Protein 1QAM (pdb70)

Foldseek 3Di:
DWDQADLVQLVVVVVQVDEAAAAEEEEEACALPRNVLVDQVGYPAYEYEAQDVVSLVSNCVVVVVGDRYDYHNDDLLVDQEDDPDEHEYEYADDAVCPLSNVCCCQVRYVHQKYKYKYFPVVLVVLQQLLDLNVLVNVQFWDKDFRAKAQQVSIPVRDPGTITIMMTGGDPGNDDPVCVVVVSVLSVCVSVVVVVVQDDVVLVVVLCVVLVNPDSNDDHSSSVVSSSVSSVVVVD

B-factor: mean 37.69, std 9.05, range [18.57, 77.22]

Sequence (235 aa):
QNFITSKHNIDKIMTNIRLNEHDNIFEIGSGKGHFTLELVQRCNFVTAIEIDHKLCKTTENKLVDHDNFQVLNKDILQFKFPKNQSYKIFGNIPYNISTDIIRKIVFDSIADEIYLIVEYGFAKRLLNTKRSLALFLMAEVDISILSMVPREYFHPKPKVNSSLIRLNRKKSRISHKDKQKYNYFVMKWVNKEYKKIFTKNQFNNSLKHAGIDDLNNISFEQFLSLFNSYKLFNK

InterPro domains:
  IPR001737 Ribosomal RNA adenine methyltransferase KsgA/Erm [PF00398] (1-242)
  IPR001737 Ribosomal RNA adenine methyltransferase KsgA/Erm [PS51689] (4-243)
  IPR001737 Ribosomal RNA adenine methyltransferase KsgA/Erm [PTHR11727] (7-240)
  IPR020596 Ribosomal RNA adenine methylase transferase, conserved site [PS01131] (34-61)
  IPR020598 Ribosomal RNA adenine methylase transferase, N-terminal [SM00650] (18-180)
  IPR023165 rRNA adenine dimethylase-like, C-terminal [G3DSA:1.10.8.100] (135-236)
  IPR029063 S-adenosyl-L-methionine-dependent methyltransferase superfamily [G3DSA:3.40.50.150] (10-180)
  IPR029063 S-adenosyl-L-methionine-dependent methyltransferase superfamily [SSF53335] (10-242)

Organism: Bacillus subtilis (NCBI:txid1423)

CATH classification: 3.40.50.150 (+1 more: 1.10.8.100)

Secondary structure (DSSP, 8-state):
--B---HHHHHHHHTT----TT-EEEEE--TTSHHHHHHHHHSSEEEEE-S-HHHHHHHHHHTTT--SEEEE---GGG----SS---EEEEE--GGGHHHHHHHHHHS---SEEEEEEEHHHHHHHT-TTSHHHHHHTTTEEEEEEEEE-GGGSBS--SS-EEEEEEEE---SS-GGGHHHHHHHHHHHHTT-GGGT--HHHHHHHHHHHT-S-TTS--HHHHHHHHHHHHHHT-

Nearest PDB structures (foldseek):
  1qan-assembly1_A  TM=1.002E+00  e=2.514E-47  Bacillus subtilis
  1yub-assembly1_A  TM=7.824E-01  e=1.846E-20  Streptococcus pneumoniae
  3fyc-assembly2_B  TM=7.981E-01  e=4.279E-18  Methanocaldococcus jannaschii
  3grv-assembly1_A  TM=7.809E-01  e=3.223E-17  Methanocaldococcus jannaschii
  6wlf-assembly2_B  TM=5.964E-01  e=1.075E-06  Bursaphelenchus xylophilus

Radius of gyration: 20.07 Å; Cα contacts (8 Å, |Δi|>4): 389; chains: 1; bounding box: 31×65×37 Å

Solvent-accessible surf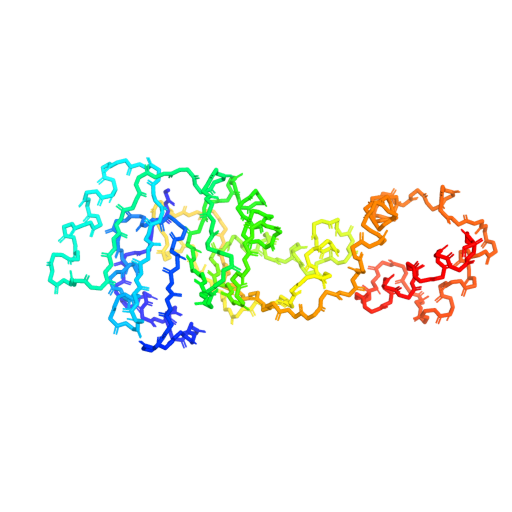ace area: 12864 Å² total; per-residue (Å²): 158,40,45,4,75,50,112,126,22,4,59,95,6,8,97,35,1,158,6,71,116,140,20,43,2,13,3,5,25,5,13,90,0,37,10,0,38,24,0,6,118,84,7,74,62,0,8,0,4,11,123,60,139,149,32,10,122,36,0,69,78,77,0,119,127,48,138,38,35,76,20,50,75,117,54,18,63,137,31,175,13,41,171,149,74,100,3,28,0,0,0,34,15,51,121,113,57,0,59,72,2,0,82,23,0,1,77,80,13,84,1,64,23,1,2,0,2,3,41,104,41,19,1,102,128,1,61,58,21,101,104,31,27,0,0,22,0,21,4,44,2,76,23,36,60,51,34,97,2,28,79,112,46,13,140,74,119,21,188,74,54,8,1,0,0,64,0,41,67,56,184,47,111,22,47,162,174,19,139,122,68,10,72,88,0,0,71,42,14,33,81,135,37,48,152,118,8,10,80,159,106,40,29,59,90,2,20,157,143,17,49,12,146,67,74,90,111,8,56,26,101,40,0,18,28,0,7,89,9,21,71,134,76,77,233

Structure (mmCIF, N/CA/C/O backbone):
data_1QAM
#
_entry.id   1QAM
#
_cell.length_a   81.380
_cell.length_b   81.380
_cell.length_c   122.220
_cell.angle_alpha   90.00
_cell.angle_beta   90.00
_cell.angle_gamma   90.00
#
_symmetry.space_group_name_H-M   'P 43 21 2'
#
loop_
_entity.id
_entity.type
_entity.pdbx_description
1 polymer "ERMC' METHYLTRANSFERASE"
2 non-polymer 'ACETATE ION'
3 water water
#
loop_
_atom_site.group_PDB
_atom_site.id
_atom_site.type_symbol
_atom_site.label_atom_id
_atom_site.label_alt_id
_atom_site.label_comp_id
_atom_site.label_asym_id
_atom_site.label_entity_id
_atom_site.label_seq_id
_atom_site.pdbx_PDB_ins_code
_atom_site.Cartn_x
_atom_site.Cartn_y
_atom_site.Cartn_z
_atom_site.occupancy
_atom_site.B_iso_or_equiv
_atom_site.auth_seq_id
_atom_site.auth_comp_id
_atom_site.auth_asym_id
_atom_site.auth_atom_id
_atom_site.pdbx_PDB_model_num
ATOM 1 N N . GLN A 1 10 ? 19.947 36.899 20.223 1.00 68.78 10 GLN A N 1
ATOM 2 C CA . GLN A 1 10 ? 19.898 37.451 18.844 1.00 68.11 10 GLN A CA 1
ATOM 3 C C . GLN A 1 10 ? 18.760 36.784 18.101 1.00 66.30 10 GLN A C 1
ATOM 4 O O . GLN A 1 10 ? 18.184 35.803 18.566 1.00 66.69 10 GLN A O 1
ATOM 10 N N . ASN A 1 11 ? 18.460 37.320 16.926 1.00 63.54 11 ASN A N 1
ATOM 11 C CA . ASN A 1 11 ? 17.405 36.778 16.096 1.00 59.54 11 ASN A CA 1
ATOM 12 C C . ASN A 1 11 ? 16.068 36.992 16.803 1.00 55.88 11 ASN A C 1
ATOM 13 O O . ASN A 1 11 ? 15.435 36.073 17.328 1.00 56.48 11 ASN A O 1
ATOM 18 N N . PHE A 1 12 ? 15.668 38.261 16.807 1.00 50.62 12 PHE A N 1
ATOM 19 C CA . PHE A 1 12 ? 14.418 38.728 17.401 1.00 45.98 12 PHE A CA 1
ATOM 20 C C . PHE A 1 12 ? 13.309 38.736 16.326 1.00 42.40 12 PHE A C 1
ATOM 21 O O . PHE A 1 12 ? 13.587 38.779 15.121 1.00 41.96 12 PHE A O 1
ATOM 29 N N . ILE A 1 13 ? 12.058 38.667 16.769 1.00 37.74 13 ILE A N 1
ATOM 30 C CA . ILE A 1 13 ? 10.890 38.693 15.883 1.00 33.50 13 ILE A CA 1
ATOM 31 C C . ILE A 1 13 ? 10.167 39.980 16.251 1.00 31.97 13 ILE A C 1
ATOM 32 O O . ILE A 1 13 ? 9.599 40.084 17.336 1.00 31.75 13 ILE A O 1
ATOM 37 N N . THR A 1 14 ? 10.184 40.961 15.353 1.00 30.50 14 THR A N 1
ATOM 38 C CA . THR A 1 14 ? 9.596 42.256 15.673 1.00 28.24 14 THR A CA 1
ATOM 39 C C . THR A 1 14 ? 8.415 42.751 14.849 1.00 27.35 14 THR A C 1
ATOM 40 O O . THR A 1 14 ? 7.841 43.792 15.162 1.00 26.65 14 THR A O 1
ATOM 44 N N . SER A 1 15 ? 8.057 42.036 13.789 1.00 27.06 15 SER A N 1
ATOM 45 C CA . SER A 1 15 ? 6.906 42.459 13.004 1.00 27.83 15 SER A CA 1
ATOM 46 C C . SER A 1 15 ? 5.642 42.101 13.783 1.00 28.02 15 SER A C 1
ATOM 47 O O . SER A 1 15 ? 5.411 40.929 14.094 1.00 27.28 15 SER A O 1
ATOM 50 N N . LYS A 1 16 ? 4.827 43.106 14.090 1.00 29.09 16 LYS A N 1
ATOM 51 C CA . LYS A 1 16 ? 3.597 42.874 14.837 1.00 30.08 16 LYS A CA 1
ATOM 52 C C . LYS A 1 16 ? 2.741 41.848 14.111 1.00 30.37 16 LYS A C 1
ATOM 53 O O . LYS A 1 16 ? 2.169 40.946 14.729 1.00 31.77 16 LYS A O 1
ATOM 59 N N . HIS A 1 17 ? 2.666 41.988 12.792 1.00 28.94 17 HIS A N 1
ATOM 60 C CA . HIS A 1 17 ? 1.885 41.082 11.963 1.00 26.82 17 HIS A CA 1
ATOM 61 C C . HIS A 1 17 ? 2.325 39.640 12.200 1.00 27.19 17 HIS A C 1
ATOM 62 O O . HIS A 1 17 ? 1.486 38.744 12.298 1.00 27.31 17 HIS A O 1
ATOM 69 N N . ASN A 1 18 ? 3.637 39.415 12.287 1.00 27.55 18 ASN A N 1
ATOM 70 C CA . ASN A 1 18 ? 4.151 38.062 12.503 1.00 27.31 18 ASN A CA 1
ATOM 71 C C . ASN A 1 18 ? 3.948 37.582 13.930 1.00 28.04 18 ASN A C 1
ATOM 72 O O . ASN A 1 18 ? 3.627 36.415 14.159 1.00 28.78 18 ASN A O 1
ATOM 77 N N . ILE A 1 19 ? 4.159 38.482 14.882 1.00 29.17 19 ILE A N 1
ATOM 78 C CA . ILE A 1 19 ? 3.969 38.171 16.290 1.00 29.02 19 ILE A CA 1
ATOM 79 C C . ILE A 1 19 ? 2.535 37.683 16.523 1.00 29.38 19 ILE A C 1
ATOM 80 O O . ILE A 1 19 ? 2.321 36.708 17.236 1.00 29.02 19 ILE A O 1
ATOM 85 N N . ASP A 1 20 ? 1.559 38.355 15.910 1.00 30.96 20 ASP A N 1
ATOM 86 C CA . ASP A 1 20 ? 0.161 37.961 16.072 1.00 32.24 20 ASP A CA 1
ATOM 87 C C . ASP A 1 20 ? -0.128 36.587 15.496 1.00 33.07 20 ASP A C 1
ATOM 88 O O . ASP A 1 20 ? -0.888 35.817 16.088 1.00 35.29 20 ASP A O 1
ATOM 93 N N . LYS A 1 21 ? 0.467 36.272 14.348 1.00 33.16 21 LYS A N 1
ATOM 94 C CA . LYS A 1 21 ? 0.253 34.962 13.751 1.00 33.70 21 LYS A CA 1
ATOM 95 C C . LYS A 1 21 ? 0.803 33.863 14.644 1.00 33.54 21 LYS A C 1
ATOM 96 O O . LYS A 1 21 ? 0.215 32.780 14.747 1.00 34.18 21 LYS A O 1
ATOM 102 N N . ILE A 1 22 ? 1.931 34.137 15.289 1.00 32.38 22 ILE A N 1
ATOM 103 C CA . ILE A 1 22 ? 2.517 33.161 16.194 1.00 31.42 22 ILE A CA 1
ATOM 104 C C . ILE A 1 22 ? 1.635 33.027 17.447 1.00 31.78 22 ILE A C 1
ATOM 105 O O . ILE A 1 22 ? 1.292 31.917 17.847 1.00 31.45 22 ILE A O 1
ATOM 110 N N . MET A 1 23 ? 1.258 34.154 18.055 1.00 31.87 23 MET A N 1
ATOM 111 C CA . MET A 1 23 ? 0.406 34.117 19.259 1.00 31.72 23 MET A CA 1
ATOM 112 C C . MET A 1 23 ? -0.900 33.362 19.014 1.00 31.76 23 MET A C 1
ATOM 113 O O . MET A 1 23 ? -1.517 32.851 19.931 1.00 30.59 23 MET A O 1
ATOM 118 N N . THR A 1 24 ? -1.307 33.302 17.758 1.00 33.76 24 THR A N 1
ATOM 119 C CA . THR A 1 24 ? -2.510 32.622 17.347 1.00 35.05 24 THR A CA 1
ATOM 120 C C . THR A 1 24 ? -2.469 31.125 17.667 1.00 36.18 24 THR A C 1
ATOM 121 O O . THR A 1 24 ? -3.516 30.498 17.835 1.00 36.78 24 THR A O 1
ATOM 125 N N . ASN A 1 25 ? -1.268 30.549 17.738 1.00 36.50 25 ASN A N 1
ATOM 126 C CA . ASN A 1 25 ? -1.133 29.123 18.050 1.00 36.95 25 ASN A CA 1
ATOM 127 C C . ASN A 1 25 ? -0.844 28.879 19.527 1.00 37.05 25 ASN A C 1
ATOM 128 O O . ASN A 1 25 ? -0.894 27.747 19.998 1.00 37.41 25 ASN A O 1
ATOM 133 N N . ILE A 1 26 ? -0.521 29.943 20.250 1.00 37.84 26 ILE A N 1
ATOM 134 C CA . ILE A 1 26 ? -0.204 29.841 21.671 1.00 38.11 26 ILE A CA 1
ATOM 135 C C . ILE A 1 26 ? -1.488 30.040 22.470 1.00 38.50 26 ILE A C 1
ATOM 136 O O . ILE A 1 26 ? -2.050 31.129 22.499 1.00 39.45 26 ILE A O 1
ATOM 141 N N . ARG A 1 27 ? -1.954 28.989 23.125 1.00 39.61 27 ARG A N 1
ATOM 142 C CA . ARG A 1 27 ? -3.196 29.099 23.875 1.00 40.73 27 ARG A CA 1
ATOM 143 C C . ARG A 1 27 ? -3.044 29.301 25.374 1.00 39.53 27 ARG A C 1
ATOM 144 O O . ARG A 1 27 ? -3.429 28.455 26.176 1.00 41.06 27 ARG A O 1
ATOM 152 N N . LEU A 1 28 ? -2.464 30.437 25.741 1.00 38.12 28 LEU A N 1
ATOM 153 C CA . LEU A 1 28 ? -2.287 30.797 27.140 1.00 36.87 28 LEU A CA 1
ATOM 154 C C . LEU A 1 28 ? -3.481 31.684 27.474 1.00 37.52 28 LEU A C 1
ATOM 155 O O . LEU A 1 28 ? -3.999 32.377 26.594 1.00 37.64 28 LEU A O 1
ATOM 160 N N . ASN A 1 29 ? -3.939 31.663 28.721 1.00 37.70 29 ASN A N 1
ATOM 161 C CA . ASN A 1 29 ? -5.095 32.476 29.060 1.00 38.60 29 ASN A CA 1
ATOM 162 C C . ASN A 1 29 ? -4.871 33.478 30.176 1.00 37.63 29 ASN A C 1
ATOM 163 O O . ASN A 1 29 ? -3.846 33.466 30.852 1.00 36.51 29 ASN A O 1
ATOM 168 N N . GLU A 1 30 ? -5.870 34.333 30.360 1.00 37.60 30 GLU A N 1
ATOM 169 C CA . GLU A 1 30 ? -5.853 35.394 31.356 1.00 37.69 30 GLU A CA 1
ATOM 170 C C . GLU A 1 30 ? -5.530 34.963 32.784 1.00 36.57 30 GLU A C 1
ATOM 171 O O . GLU A 1 30 ? -5.098 35.781 33.589 1.00 37.35 30 GLU A O 1
ATOM 177 N N . HIS A 1 31 ? -5.744 33.694 33.113 1.00 35.75 31 HIS A N 1
ATOM 178 C CA . HIS A 1 31 ? -5.472 33.241 34.474 1.00 34.06 31 HIS A CA 1
ATOM 179 C C . HIS A 1 31 ? -4.119 32.552 34.676 1.00 32.85 31 HIS A C 1
ATOM 180 O O . HIS A 1 31 ? -3.771 32.195 35.804 1.00 32.22 31 HIS A O 1
ATOM 187 N N . ASP A 1 32 ? -3.353 32.380 33.597 1.00 31.34 32 ASP A N 1
ATOM 188 C CA . ASP A 1 32 ? -2.042 31.727 33.691 1.00 29.16 32 ASP A CA 1
ATOM 189 C C . ASP A 1 32 ? -0.880 32.634 34.088 1.00 28.05 32 ASP A C 1
ATOM 190 O O . ASP A 1 32 ? -0.764 33.756 33.601 1.00 26.28 32 ASP A O 1
ATOM 195 N N . ASN A 1 33 ? -0.014 32.123 34.960 1.00 27.95 33 ASN A N 1
ATOM 196 C CA . ASN A 1 33 ? 1.204 32.836 35.344 1.00 27.06 33 ASN A CA 1
ATOM 197 C C . ASN A 1 33 ? 2.249 32.261 34.390 1.00 27.40 33 ASN A C 1
ATOM 198 O O . ASN A 1 33 ? 2.316 31.040 34.189 1.00 26.13 33 ASN A O 1
ATOM 203 N N . ILE A 1 34 ? 3.050 33.144 33.804 1.00 28.42 34 ILE A N 1
ATOM 204 C CA . ILE A 1 34 ? 4.042 32.757 32.813 1.00 27.27 34 ILE A CA 1
ATOM 205 C C . ILE A 1 34 ? 5.477 33.170 33.110 1.00 28.13 34 ILE A C 1
ATOM 206 O O . ILE A 1 34 ? 5.734 34.239 33.666 1.00 27.50 34 ILE A O 1
ATOM 211 N N . PHE A 1 35 ? 6.409 32.305 32.725 1.00 28.95 35 PHE A N 1
ATOM 212 C CA . PHE A 1 35 ? 7.826 32.607 32.831 1.00 29.25 35 PHE A CA 1
ATOM 213 C C . PHE A 1 35 ? 8.322 32.647 31.385 1.00 29.44 35 PHE A C 1
ATOM 214 O O . PHE A 1 35 ? 8.151 31.677 30.641 1.00 28.71 35 PHE A O 1
ATOM 222 N N . GLU A 1 36 ? 8.895 33.774 30.969 1.00 29.27 36 GLU A N 1
ATOM 223 C CA . GLU A 1 36 ? 9.412 33.869 29.609 1.00 29.05 36 GLU A CA 1
ATOM 224 C C . GLU A 1 36 ? 10.921 33.688 29.624 1.00 28.20 36 GLU A C 1
ATOM 225 O O . GLU A 1 36 ? 11.632 34.379 30.355 1.00 26.76 36 GLU A O 1
ATOM 231 N N . ILE A 1 37 ? 11.404 32.744 28.822 1.00 29.16 37 ILE A N 1
ATOM 232 C CA . ILE A 1 37 ? 12.834 32.464 28.744 1.00 29.96 37 ILE A CA 1
ATOM 233 C C . ILE A 1 37 ? 13.452 33.408 27.713 1.00 32.57 37 ILE A C 1
ATOM 234 O O . ILE A 1 37 ? 13.362 33.170 26.510 1.00 32.31 37 ILE A O 1
ATOM 239 N N . GLY A 1 38 ? 14.087 34.475 28.191 1.00 35.23 38 GLY A N 1
ATOM 240 C CA . GLY A 1 38 ? 14.666 35.452 27.285 1.00 36.35 38 GLY A CA 1
ATOM 241 C C . GLY A 1 38 ? 13.550 36.421 26.937 1.00 36.89 38 GLY A C 1
ATOM 242 O O . GLY A 1 38 ? 12.458 36.001 26.559 1.00 38.69 38 GLY A O 1
ATOM 243 N N . SER A 1 39 ? 13.802 37.715 27.073 1.00 36.84 39 SER A N 1
ATOM 244 C CA . SER A 1 39 ? 12.772 38.703 26.787 1.00 37.37 39 SER A CA 1
ATOM 245 C C . SER A 1 39 ? 13.046 39.432 25.489 1.00 36.68 39 SER A C 1
ATOM 246 O O . SER A 1 39 ? 12.174 40.114 24.955 1.00 36.20 39 SER A O 1
ATOM 249 N N . GLY A 1 40 ? 14.262 39.296 24.985 1.00 36.44 40 GLY A N 1
ATOM 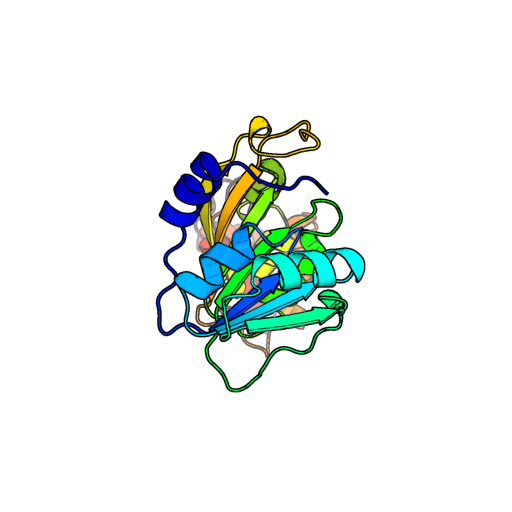250 C CA . GLY A 1 40 ? 14.603 40.011 23.776 1.00 35.70 40 GLY A CA 1
ATOM 251 C C . GLY A 1 40 ? 14.352 41.481 24.049 1.00 34.71 40 GLY A C 1
ATOM 252 O O . GLY A 1 40 ? 14.726 41.981 25.104 1.00 34.53 40 GLY A O 1
ATOM 253 N N . LYS A 1 41 ? 13.720 42.180 23.116 1.00 34.69 41 LYS A N 1
ATOM 254 C CA . LYS A 1 41 ? 13.415 43.586 23.335 1.00 34.48 41 LYS A CA 1
ATOM 255 C C . LYS A 1 41 ? 11.981 43.742 23.822 1.00 33.37 41 LYS A C 1
ATOM 256 O O . LYS A 1 41 ? 11.407 44.826 23.755 1.00 34.36 41 LYS A O 1
ATOM 262 N N . GLY A 1 42 ? 11.410 42.638 24.300 1.00 32.71 42 GLY A N 1
ATOM 263 C CA . GLY A 1 42 ? 10.059 42.648 24.833 1.00 29.65 42 GLY A CA 1
ATOM 264 C C . GLY A 1 42 ? 8.896 42.461 23.876 1.00 28.64 42 GLY A C 1
ATOM 265 O O . GLY A 1 42 ? 7.753 42.612 24.285 1.00 27.94 42 GLY A O 1
ATOM 266 N N . HIS A 1 43 ? 9.154 42.122 22.617 1.00 29.10 43 HIS A N 1
ATOM 267 C CA . HIS A 1 43 ? 8.060 41.952 21.669 1.00 29.12 43 HIS A CA 1
ATOM 268 C C . HIS A 1 43 ? 7.046 40.872 22.052 1.00 30.16 43 HIS A C 1
ATOM 269 O O . HIS A 1 43 ? 5.848 41.051 21.844 1.00 30.49 43 HIS A O 1
ATOM 276 N N . PHE A 1 44 ? 7.500 39.753 22.607 1.00 30.03 44 PHE A N 1
ATOM 277 C CA . PHE A 1 44 ? 6.548 38.733 23.028 1.00 28.95 44 PHE A CA 1
ATOM 278 C C . PHE A 1 44 ? 6.078 39.042 24.450 1.00 29.08 44 PHE A C 1
ATOM 279 O O . PHE A 1 44 ? 4.947 38.739 24.817 1.00 30.05 44 PHE A O 1
ATOM 287 N N . THR A 1 45 ? 6.946 39.672 25.237 1.00 29.41 45 THR A N 1
ATOM 288 C CA . THR A 1 45 ? 6.614 40.011 26.616 1.00 29.10 45 THR A CA 1
ATOM 289 C C . THR A 1 45 ? 5.370 40.894 26.633 1.00 29.96 45 THR A C 1
ATOM 290 O O . THR A 1 45 ? 4.462 40.689 27.437 1.00 31.44 45 THR A O 1
ATOM 294 N N . LEU A 1 46 ? 5.335 41.876 25.734 1.00 29.62 46 LEU A N 1
ATOM 295 C CA . LEU A 1 46 ? 4.200 42.784 25.637 1.00 29.32 46 LEU A CA 1
ATOM 296 C C . LEU A 1 46 ? 2.914 42.013 25.367 1.00 29.40 46 LEU A C 1
ATOM 297 O O . LEU A 1 46 ? 1.869 42.320 25.937 1.00 30.01 46 LEU A O 1
ATOM 302 N N . GLU A 1 47 ? 2.984 41.012 24.496 1.00 29.04 47 GLU A N 1
ATOM 303 C CA . GLU A 1 47 ? 1.796 40.226 24.182 1.00 29.74 47 GLU A CA 1
ATOM 304 C C . GLU A 1 47 ? 1.380 39.331 25.342 1.00 29.41 47 GLU A C 1
ATOM 305 O O . GLU A 1 47 ? 0.198 39.191 25.639 1.00 30.36 47 GLU A O 1
ATOM 311 N N . LEU A 1 48 ? 2.360 38.720 25.995 1.00 29.52 48 LEU A N 1
ATOM 312 C CA . LEU A 1 48 ? 2.073 37.822 27.100 1.00 29.50 48 LEU A CA 1
ATOM 313 C C . LEU A 1 48 ? 1.379 38.532 28.262 1.00 30.13 48 LEU A C 1
ATOM 314 O O . LEU A 1 48 ? 0.420 38.003 28.817 1.00 30.65 48 LEU A O 1
ATOM 319 N N . VAL A 1 49 ? 1.838 39.730 28.620 1.00 31.28 49 VAL A N 1
ATOM 320 C CA . VAL A 1 49 ? 1.216 40.445 29.731 1.00 32.43 49 VAL A CA 1
ATOM 321 C C . VAL A 1 49 ? -0.232 40.833 29.451 1.00 34.11 49 VAL A C 1
ATOM 322 O O . VAL A 1 49 ? -1.030 40.961 30.378 1.00 34.80 49 VAL A O 1
ATOM 326 N N . GLN A 1 50 ? -0.577 41.007 28.177 1.00 35.05 50 GLN A N 1
ATOM 327 C CA . GLN A 1 50 ? -1.944 41.375 27.810 1.00 35.65 50 GLN A CA 1
ATOM 328 C C . GLN A 1 50 ? -2.837 40.145 27.763 1.00 36.08 50 GLN A C 1
ATOM 329 O O . GLN A 1 50 ? -4.038 40.213 28.025 1.00 38.26 50 GLN A O 1
ATOM 335 N N . ARG A 1 51 ? -2.221 39.018 27.439 1.00 35.36 51 ARG A N 1
ATOM 336 C CA . ARG A 1 51 ? -2.911 37.745 27.318 1.00 35.07 51 ARG A CA 1
ATOM 337 C C . ARG A 1 51 ? -3.025 36.982 28.637 1.00 34.64 51 ARG A C 1
ATOM 338 O O . ARG A 1 51 ? -4.043 36.344 28.915 1.00 34.44 51 ARG A O 1
ATOM 346 N N . CYS A 1 52 ? -1.981 37.072 29.452 1.00 33.90 52 CYS A N 1
ATOM 347 C CA . CYS A 1 52 ? -1.926 36.313 30.691 1.00 33.96 52 CYS A CA 1
ATOM 348 C C . CYS A 1 52 ? -2.040 37.072 31.999 1.00 33.94 52 CYS A C 1
ATOM 349 O O . CYS A 1 52 ? -2.008 38.299 32.034 1.00 35.08 52 CYS A O 1
ATOM 352 N N . ASN A 1 53 ? -2.160 36.307 33.079 1.00 32.96 53 ASN A N 1
ATOM 353 C CA . ASN A 1 53 ? -2.314 36.858 34.417 1.00 31.42 53 ASN A CA 1
ATOM 354 C C . ASN A 1 53 ? -1.094 37.620 34.925 1.00 29.92 53 ASN A C 1
ATOM 355 O O . ASN A 1 53 ? -1.217 38.744 35.413 1.00 29.96 53 ASN A O 1
ATOM 360 N N . PHE A 1 54 ? 0.078 37.001 34.819 1.00 29.23 54 PHE A N 1
ATOM 361 C CA . PHE A 1 54 ? 1.322 37.617 35.270 1.00 29.13 54 PHE A CA 1
ATOM 362 C C . PHE A 1 54 ? 2.483 37.009 34.491 1.00 29.75 54 PHE A C 1
ATOM 363 O O . PHE A 1 54 ? 2.469 35.811 34.177 1.00 30.73 54 PHE A O 1
ATOM 371 N N . VAL A 1 55 ? 3.496 37.819 34.194 1.00 28.75 55 VAL A N 1
ATOM 372 C CA . VAL A 1 55 ? 4.643 37.330 33.443 1.00 28.76 55 VAL A CA 1
ATOM 373 C C . VAL A 1 55 ? 5.969 37.621 34.126 1.00 30.38 55 VAL A C 1
ATOM 374 O O . VAL A 1 55 ? 6.241 38.758 34.517 1.00 31.50 55 VAL A O 1
ATOM 378 N N . THR A 1 56 ? 6.795 36.591 34.273 1.00 30.95 56 THR A N 1
ATOM 379 C CA . THR A 1 56 ? 8.117 36.781 34.850 1.00 31.22 56 THR A CA 1
ATOM 380 C C . THR A 1 56 ? 9.101 36.483 33.724 1.00 32.25 56 THR A C 1
ATOM 381 O O . THR A 1 56 ? 9.281 35.328 33.325 1.00 31.69 56 THR A O 1
ATOM 385 N N . ALA A 1 57 ? 9.713 37.535 33.192 1.00 32.35 57 ALA A N 1
ATOM 386 C CA . ALA A 1 57 ? 10.676 37.389 32.111 1.00 32.72 57 ALA A CA 1
ATOM 387 C C . ALA A 1 57 ? 12.083 37.203 32.670 1.00 34.06 57 ALA A C 1
ATOM 388 O O . ALA A 1 57 ? 12.550 38.013 33.461 1.00 36.42 57 ALA A O 1
ATOM 390 N N . ILE A 1 58 ? 12.760 36.142 32.249 1.00 34.59 58 ILE A N 1
ATOM 391 C CA . ILE A 1 58 ? 14.115 35.867 32.713 1.00 35.07 58 ILE A CA 1
ATOM 392 C C . ILE A 1 58 ? 15.085 36.252 31.591 1.00 35.77 58 ILE A C 1
ATOM 393 O O . ILE A 1 58 ? 15.110 35.619 30.536 1.00 35.11 58 ILE A O 1
ATOM 398 N N . GLU A 1 59 ? 15.873 37.299 31.823 1.00 37.12 59 GLU A N 1
ATOM 399 C CA . GLU A 1 59 ? 16.823 37.809 30.825 1.00 38.91 59 GLU A CA 1
ATOM 400 C C . GLU A 1 59 ? 18.222 38.054 31.382 1.00 39.60 59 GLU A C 1
ATOM 401 O O . GLU A 1 59 ? 18.400 38.775 32.358 1.00 39.76 59 GLU A O 1
ATOM 407 N N . ILE A 1 60 ? 19.217 37.473 30.726 1.00 40.83 60 ILE A N 1
ATOM 408 C CA . ILE A 1 60 ? 20.595 37.589 31.170 1.00 42.22 60 ILE A CA 1
ATOM 409 C C . ILE A 1 60 ? 21.243 38.944 30.842 1.00 44.37 60 ILE A C 1
ATOM 410 O O . ILE A 1 60 ? 22.043 39.459 31.626 1.00 45.33 60 ILE A O 1
ATOM 415 N N . ASP A 1 61 ? 20.879 39.526 29.702 1.00 45.65 61 ASP A N 1
ATOM 416 C CA . ASP A 1 61 ? 21.427 40.817 29.271 1.00 46.79 61 ASP A CA 1
ATOM 417 C C . ASP A 1 61 ? 20.687 41.979 29.936 1.00 48.07 61 ASP A C 1
ATOM 418 O O . ASP A 1 61 ? 19.504 42.193 29.672 1.00 48.59 61 ASP A O 1
ATOM 423 N N . HIS A 1 62 ? 21.378 42.753 30.770 1.00 49.17 62 HIS A N 1
ATOM 424 C CA . HIS A 1 62 ? 20.715 43.853 31.465 1.00 50.64 62 HIS A CA 1
ATOM 425 C C . HIS A 1 62 ? 20.139 44.942 30.570 1.00 50.22 62 HIS A C 1
ATOM 426 O O . HIS A 1 62 ? 19.116 45.534 30.916 1.00 49.86 62 HIS A O 1
ATOM 433 N N . LYS A 1 63 ? 20.767 45.225 29.432 1.00 49.85 63 LYS A N 1
ATOM 434 C CA . LYS A 1 63 ? 20.212 46.261 28.564 1.00 49.37 63 LYS A CA 1
ATOM 435 C C . LYS A 1 63 ? 18.854 45.814 28.038 1.00 47.07 63 LYS A C 1
ATOM 436 O O . LYS A 1 63 ? 17.910 46.602 27.984 1.00 47.33 63 LYS A O 1
ATOM 442 N N . LEU A 1 64 ? 18.752 44.543 27.656 1.00 44.27 64 LEU A N 1
ATOM 443 C CA . LEU A 1 64 ? 17.487 44.015 27.161 1.00 40.97 64 LEU A CA 1
ATOM 444 C C . LEU A 1 64 ? 16.430 44.105 28.257 1.00 40.84 64 LEU A C 1
ATOM 445 O O . LEU A 1 64 ? 15.283 44.462 27.988 1.00 41.14 64 LEU A O 1
ATOM 450 N N . CYS A 1 65 ? 16.808 43.803 29.496 1.00 41.44 65 CYS A N 1
ATOM 451 C CA . CYS A 1 65 ? 15.851 43.890 30.597 1.00 42.17 65 CYS A CA 1
ATOM 452 C C . CYS A 1 65 ? 15.279 45.303 30.647 1.00 43.68 65 CYS A C 1
ATOM 453 O O . CYS A 1 65 ? 14.084 45.499 30.879 1.00 44.04 65 CYS A O 1
ATOM 456 N N . LYS A 1 66 ? 16.148 46.288 30.433 1.00 45.24 66 LYS A N 1
ATOM 457 C CA . LYS A 1 66 ? 15.736 47.684 30.463 1.00 45.20 66 LYS A CA 1
ATOM 458 C C . LYS A 1 66 ? 14.789 47.985 29.306 1.00 44.04 66 LYS A C 1
ATOM 459 O O . LYS A 1 66 ? 13.711 48.549 29.499 1.00 43.99 66 LYS A O 1
ATOM 465 N N . THR A 1 67 ? 15.194 47.596 28.104 1.00 42.81 67 THR A N 1
ATOM 466 C CA . THR A 1 67 ? 14.378 47.818 26.918 1.00 42.56 67 THR A CA 1
ATOM 467 C C . THR A 1 67 ? 12.998 47.187 27.085 1.00 42.33 67 THR A C 1
ATOM 468 O O . THR A 1 67 ? 11.975 47.828 26.826 1.00 42.75 67 THR A O 1
ATOM 472 N N . THR A 1 68 ? 12.977 45.928 27.515 1.00 41.97 68 THR A N 1
ATOM 473 C CA . THR A 1 68 ? 11.720 45.216 27.720 1.00 40.55 68 THR A CA 1
ATOM 474 C C . THR A 1 68 ? 10.864 46.009 28.691 1.00 40.40 68 THR A C 1
ATOM 475 O O . THR A 1 68 ? 9.672 46.209 28.474 1.00 40.12 68 THR A O 1
ATOM 479 N N . GLU A 1 69 ? 11.493 46.456 29.768 1.00 41.31 69 GLU A N 1
ATOM 480 C CA . GLU A 1 69 ? 10.816 47.238 30.784 1.00 43.00 69 GLU A CA 1
ATOM 481 C C . GLU A 1 69 ? 10.208 48.513 30.206 1.00 44.14 69 GLU A C 1
ATOM 482 O O . GLU A 1 69 ? 9.085 48.880 30.549 1.00 43.40 69 GLU A O 1
ATOM 488 N N . ASN A 1 70 ? 10.944 49.183 29.324 1.00 45.52 70 ASN A N 1
ATOM 489 C CA . ASN A 1 70 ? 10.437 50.409 28.719 1.00 45.59 70 ASN A CA 1
ATOM 490 C C . ASN A 1 70 ? 9.257 50.096 27.820 1.00 44.98 70 ASN A C 1
ATOM 491 O O . ASN A 1 70 ? 8.271 50.829 27.804 1.00 45.25 70 ASN A O 1
ATOM 496 N N . LYS A 1 71 ? 9.347 48.998 27.080 1.00 44.21 71 LYS A N 1
ATOM 497 C CA . LYS A 1 71 ? 8.265 48.632 26.182 1.00 43.93 71 LYS A CA 1
ATOM 498 C C . LYS A 1 71 ? 6.963 48.336 26.935 1.00 43.63 71 LYS A C 1
ATOM 499 O O . LYS A 1 71 ? 5.877 48.622 26.436 1.00 42.74 71 LYS A O 1
ATOM 505 N N . LEU A 1 72 ? 7.074 47.794 28.146 1.00 45.00 72 LEU A N 1
ATOM 506 C CA . LEU A 1 72 ? 5.902 47.450 28.958 1.00 46.11 72 LEU A CA 1
ATOM 507 C C . LEU A 1 72 ? 5.529 48.496 30.015 1.00 47.43 72 LEU A C 1
ATOM 508 O O . LEU A 1 72 ? 4.778 48.207 30.950 1.00 47.44 72 LEU A O 1
ATOM 513 N N . VAL A 1 73 ? 6.049 49.710 29.855 1.00 48.74 73 VAL A N 1
ATOM 514 C CA . VAL A 1 73 ? 5.787 50.806 30.787 1.00 47.68 73 VAL A CA 1
ATOM 515 C C . VAL A 1 73 ? 4.328 50.898 31.245 1.00 45.90 73 VAL A C 1
ATOM 516 O O . VAL A 1 73 ? 4.061 51.195 32.403 1.00 45.55 73 VAL A O 1
ATOM 520 N N . ASP A 1 74 ? 3.389 50.637 30.340 1.00 45.21 74 ASP A N 1
ATOM 521 C CA . ASP A 1 74 ? 1.968 50.699 30.670 1.00 44.64 74 ASP A CA 1
ATOM 522 C C . ASP A 1 74 ? 1.345 49.445 31.267 1.00 43.84 74 ASP A C 1
ATOM 523 O O . ASP A 1 74 ? 0.121 49.335 31.346 1.00 43.92 74 ASP A O 1
ATOM 528 N N . HIS A 1 75 ? 2.171 48.505 31.700 1.00 41.63 75 HIS A N 1
ATOM 529 C CA . HIS A 1 75 ? 1.645 47.276 32.268 1.00 40.07 75 HIS A CA 1
ATOM 530 C C . HIS A 1 75 ? 2.217 47.044 33.651 1.00 39.76 75 HIS A C 1
ATOM 531 O O . HIS A 1 75 ? 3.357 47.401 33.936 1.00 39.76 75 HIS A O 1
ATOM 538 N N . ASP A 1 76 ? 1.407 46.445 34.512 1.00 39.20 76 ASP A N 1
ATOM 539 C CA . ASP A 1 76 ? 1.812 46.198 35.883 1.00 39.08 76 ASP A CA 1
ATOM 540 C C . ASP A 1 76 ? 1.953 44.718 36.228 1.00 37.87 76 ASP A C 1
ATOM 541 O O . ASP A 1 76 ? 2.682 44.360 37.153 1.00 38.11 76 ASP A O 1
ATOM 546 N N . ASN A 1 77 ? 1.274 43.857 35.476 1.00 36.38 77 ASN A N 1
ATOM 547 C CA . ASN A 1 77 ? 1.315 42.427 35.749 1.00 34.55 77 ASN A CA 1
ATOM 548 C C . ASN A 1 77 ? 2.559 41.697 35.246 1.00 34.84 77 ASN A C 1
ATOM 549 O O . ASN A 1 77 ? 2.445 40.685 34.561 1.00 36.00 77 ASN A O 1
ATOM 554 N N . PHE A 1 78 ? 3.744 42.207 35.586 1.00 33.94 78 PHE A N 1
ATOM 555 C CA . PHE A 1 78 ? 4.991 41.565 35.178 1.00 32.94 78 PHE A CA 1
ATOM 556 C C . PHE A 1 78 ? 6.162 42.030 36.021 1.00 32.79 78 PHE A C 1
ATOM 557 O O . PHE A 1 78 ? 6.032 42.933 36.838 1.00 34.14 78 PHE A O 1
ATOM 565 N N . GLN A 1 79 ? 7.304 41.388 35.806 1.00 33.32 79 GLN A N 1
ATOM 566 C CA . GLN A 1 79 ? 8.561 41.732 36.455 1.00 34.97 79 GLN A CA 1
ATOM 567 C C . GLN A 1 79 ? 9.641 41.176 35.545 1.00 35.63 79 GLN A C 1
ATOM 568 O O . GLN A 1 79 ? 9.446 40.148 34.892 1.00 35.50 79 GLN A O 1
ATOM 574 N N . VAL A 1 80 ? 10.771 41.863 35.482 1.00 36.09 80 VAL A N 1
ATOM 575 C CA . VAL A 1 80 ? 11.872 41.400 34.657 1.00 36.24 80 VAL A CA 1
ATOM 576 C C . VAL A 1 80 ? 13.043 41.133 35.594 1.00 38.07 80 VAL A C 1
ATOM 577 O O . VAL A 1 80 ? 13.459 42.016 36.347 1.00 39.20 80 VAL A O 1
ATOM 581 N N . LEU A 1 81 ? 13.553 39.906 35.555 1.00 39.02 81 LEU A N 1
ATOM 582 C CA . LEU A 1 81 ? 14.666 39.502 36.404 1.00 38.41 81 LEU A CA 1
ATOM 583 C C . LEU A 1 81 ? 15.904 39.274 35.558 1.00 38.74 81 LEU A C 1
ATOM 584 O O . LEU A 1 81 ? 15.891 38.473 34.616 1.00 37.18 81 LEU A O 1
ATOM 589 N N . ASN A 1 82 ? 16.973 39.987 35.887 1.00 39.65 82 ASN A N 1
ATOM 590 C CA . ASN A 1 82 ? 18.221 39.855 35.153 1.00 41.06 82 ASN A CA 1
ATOM 591 C C . ASN A 1 82 ? 18.981 38.677 35.745 1.00 41.74 82 ASN A C 1
ATOM 592 O O . ASN A 1 82 ? 19.896 38.855 36.547 1.00 43.01 82 ASN A O 1
ATOM 597 N N . LYS A 1 83 ? 18.583 37.469 35.344 1.00 41.67 83 LYS A N 1
ATOM 598 C CA . LYS A 1 83 ? 19.191 36.236 35.843 1.00 40.08 83 LYS A CA 1
ATOM 599 C C . LYS A 1 83 ? 19.589 35.276 34.728 1.00 39.56 83 LYS A C 1
ATOM 600 O O . LYS A 1 83 ? 19.316 35.512 33.550 1.00 38.36 83 LYS A O 1
ATOM 606 N N . ASP A 1 84 ? 20.244 34.187 35.122 1.00 40.51 84 ASP A N 1
ATOM 607 C CA . ASP A 1 84 ? 20.669 33.147 34.193 1.00 41.62 84 ASP A CA 1
ATOM 608 C C . ASP A 1 84 ? 19.641 32.008 34.289 1.00 41.60 84 ASP A C 1
ATOM 609 O O . ASP A 1 84 ? 19.578 31.317 35.306 1.00 42.26 84 ASP A O 1
ATOM 614 N N . ILE A 1 85 ? 18.847 31.814 33.239 1.00 40.46 85 ILE A N 1
ATOM 615 C CA . ILE A 1 85 ? 17.829 30.762 33.231 1.00 38.93 85 ILE A CA 1
ATOM 616 C C . ILE A 1 85 ? 18.346 29.431 33.794 1.00 39.75 85 ILE A C 1
ATOM 617 O O . ILE A 1 85 ? 17.666 28.776 34.581 1.00 40.53 85 ILE A O 1
ATOM 622 N N . LEU A 1 86 ? 19.553 29.044 33.401 1.00 39.61 86 LEU A N 1
ATOM 623 C CA . LEU A 1 86 ? 20.126 27.787 33.861 1.00 39.81 86 LEU A CA 1
ATOM 624 C C . LEU A 1 86 ? 20.301 27.668 35.376 1.00 40.43 86 LEU A C 1
ATOM 625 O O . LEU A 1 86 ? 20.382 26.559 35.906 1.00 40.73 86 LEU A O 1
ATOM 630 N N . GLN A 1 87 ? 20.349 28.796 36.075 1.00 40.69 87 GLN A N 1
ATOM 631 C CA . GLN A 1 87 ? 20.544 28.773 37.520 1.00 40.64 87 GLN A CA 1
ATOM 632 C C . GLN A 1 87 ? 19.281 29.189 38.258 1.00 39.90 87 GLN A C 1
ATOM 633 O O . GLN A 1 87 ? 19.210 29.107 39.484 1.00 40.37 87 GLN A O 1
ATOM 639 N N . PHE A 1 88 ? 18.283 29.635 37.508 1.00 39.08 88 PHE A N 1
ATOM 640 C CA . PHE A 1 88 ? 17.031 30.091 38.097 1.00 38.27 88 PHE A CA 1
ATOM 641 C C . PHE A 1 88 ? 16.315 28.966 38.845 1.00 38.15 88 PHE A C 1
ATOM 642 O O . PHE A 1 88 ? 16.375 27.810 38.435 1.00 38.56 88 PHE A O 1
ATOM 650 N N . LYS A 1 89 ? 15.652 29.304 39.948 1.00 38.18 89 LYS A N 1
ATOM 651 C CA . LYS A 1 89 ? 14.893 28.318 40.715 1.00 37.80 89 LYS A CA 1
ATOM 652 C C . LYS A 1 89 ? 13.406 28.623 40.588 1.00 36.34 89 LYS A C 1
ATOM 653 O O . LYS A 1 89 ? 12.905 29.604 41.142 1.00 35.99 89 LYS A O 1
ATOM 659 N N . PHE A 1 90 ? 12.713 27.776 39.835 1.00 34.56 90 PHE A N 1
ATOM 660 C CA . PHE A 1 90 ? 11.286 27.922 39.595 1.00 33.12 90 PHE A CA 1
ATOM 661 C C . PHE A 1 90 ? 10.467 27.542 40.820 1.00 33.29 90 PHE A C 1
ATOM 662 O O . PHE A 1 90 ? 10.933 26.799 41.682 1.00 34.43 90 PHE A O 1
ATOM 670 N N . PRO A 1 91 ? 9.231 28.048 40.914 1.00 33.34 91 PRO A N 1
ATOM 671 C CA . PRO A 1 91 ? 8.357 27.741 42.050 1.00 34.99 91 PRO A CA 1
ATOM 672 C C . PRO A 1 91 ? 8.080 26.234 42.121 1.00 36.58 91 PRO A C 1
ATOM 673 O O . PRO A 1 91 ? 8.100 25.541 41.099 1.00 36.32 91 PRO A O 1
ATOM 677 N N . LYS A 1 92 ? 7.811 25.735 43.324 1.00 38.11 92 LYS A N 1
ATOM 678 C CA . LYS A 1 92 ? 7.546 24.315 43.518 1.00 38.74 92 LYS A CA 1
ATOM 679 C C . LYS A 1 92 ? 6.104 23.997 43.899 1.00 38.59 92 LYS A C 1
ATOM 680 O O . LYS A 1 92 ? 5.696 22.834 43.864 1.00 38.13 92 LYS A O 1
ATOM 686 N N . ASN A 1 93 ? 5.337 25.017 44.268 1.00 37.81 93 ASN A N 1
ATOM 687 C CA . ASN A 1 93 ? 3.938 24.820 44.638 1.00 36.53 93 ASN A CA 1
ATOM 688 C C . ASN A 1 93 ? 3.090 25.848 43.919 1.00 35.71 93 ASN A C 1
ATOM 689 O O . ASN A 1 93 ? 2.342 26.609 44.539 1.00 36.33 93 ASN A O 1
ATOM 694 N N . GLN A 1 94 ? 3.203 25.862 42.602 1.00 33.64 94 GLN A N 1
ATOM 695 C CA . GLN A 1 94 ? 2.468 26.829 41.817 1.00 32.04 94 GLN A CA 1
ATOM 696 C C . GLN A 1 94 ? 2.258 26.316 40.403 1.00 31.09 94 GLN A C 1
ATOM 697 O O . GLN A 1 94 ? 3.120 25.650 39.832 1.00 29.79 94 GLN A O 1
ATOM 703 N N . SER A 1 95 ? 1.091 26.608 39.851 1.00 30.64 95 SER A N 1
ATOM 704 C CA . SER A 1 95 ? 0.801 26.217 38.487 1.00 30.07 95 SER A CA 1
ATOM 705 C C . SER A 1 95 ? 1.288 27.373 37.625 1.00 29.76 95 SER A C 1
ATOM 706 O O . SER A 1 95 ? 0.974 28.535 37.899 1.00 27.98 95 SER A O 1
ATOM 709 N N . TYR A 1 96 ? 2.082 27.051 36.609 1.00 28.94 96 TYR A N 1
ATOM 710 C CA . TYR A 1 96 ? 2.591 28.050 35.687 1.00 28.18 96 TYR A CA 1
ATOM 711 C C . TYR A 1 96 ? 2.980 27.416 34.361 1.00 28.44 96 TYR A C 1
ATOM 712 O O . TYR A 1 96 ? 3.170 26.194 34.260 1.00 28.83 96 TYR A O 1
ATOM 721 N N . LYS A 1 97 ? 3.083 28.264 33.346 1.00 27.63 97 LYS A N 1
ATOM 722 C CA . LYS A 1 97 ? 3.439 27.834 32.008 1.00 26.06 97 LYS A CA 1
ATOM 723 C C . LYS A 1 97 ? 4.649 28.629 31.546 1.00 25.52 97 LYS A C 1
ATOM 724 O O . LYS A 1 97 ? 5.037 29.613 32.184 1.00 23.95 97 LYS A O 1
ATOM 730 N N . ILE A 1 98 ? 5.237 28.201 30.433 1.00 25.07 98 ILE A N 1
ATOM 731 C CA . ILE A 1 98 ? 6.423 28.849 29.903 1.00 24.29 98 ILE A CA 1
ATOM 732 C C . ILE A 1 98 ? 6.345 29.138 28.407 1.00 25.14 98 ILE A C 1
ATOM 733 O O . ILE A 1 98 ? 5.664 28.436 27.646 1.00 25.56 98 ILE A O 1
ATOM 738 N N . PHE A 1 99 ? 7.016 30.213 28.014 1.00 24.75 99 PHE A N 1
ATOM 739 C CA . PHE A 1 99 ? 7.136 30.607 26.619 1.00 24.25 99 PHE A CA 1
ATOM 740 C C . PHE A 1 99 ? 8.553 31.078 26.431 1.00 24.27 99 PHE A C 1
ATOM 741 O O . PHE A 1 99 ? 9.113 31.738 27.306 1.00 24.73 99 PHE A O 1
ATOM 749 N N . GLY A 1 100 ? 9.129 30.766 25.282 1.00 25.20 100 GLY A N 1
ATOM 750 C CA . GLY A 1 100 ? 10.473 31.222 25.030 1.00 24.76 100 GLY A CA 1
ATOM 751 C C . GLY A 1 100 ? 10.906 31.164 23.579 1.00 24.99 100 GLY A C 1
ATOM 752 O O . GLY A 1 100 ? 10.738 30.152 22.904 1.00 24.22 100 GLY A O 1
ATOM 753 N N . ASN A 1 101 ? 11.436 32.281 23.099 1.00 26.30 101 ASN A N 1
ATOM 754 C CA . ASN A 1 101 ? 11.986 32.374 21.752 1.00 27.61 101 ASN A CA 1
ATOM 755 C C . ASN A 1 101 ? 13.461 32.224 22.102 1.00 28.26 101 ASN A C 1
ATOM 756 O O . ASN A 1 101 ? 14.142 33.209 22.378 1.00 29.34 101 ASN A O 1
ATOM 761 N N . ILE A 1 102 ? 13.942 30.984 22.096 1.00 29.57 102 ILE A N 1
ATOM 762 C CA . ILE A 1 102 ? 15.305 30.682 22.524 1.00 30.38 102 ILE A CA 1
ATOM 763 C C . ILE A 1 102 ? 16.419 30.512 21.486 1.00 31.59 102 ILE A C 1
ATOM 764 O O . ILE A 1 102 ? 16.183 30.118 20.345 1.00 29.64 102 ILE A O 1
ATOM 769 N N . PRO A 1 103 ? 17.665 30.810 21.893 1.00 32.79 103 PRO A N 1
ATOM 770 C CA . PRO A 1 103 ? 18.865 30.714 21.056 1.00 34.58 103 PRO A CA 1
ATOM 771 C C . PRO A 1 103 ? 19.221 29.258 20.779 1.00 36.47 103 PRO A C 1
ATOM 772 O O . PRO A 1 103 ? 19.148 28.409 21.673 1.00 37.05 103 PRO A O 1
ATOM 776 N N . TYR A 1 104 ? 19.611 28.970 19.544 1.00 38.23 104 TYR A N 1
ATOM 777 C CA . TYR A 1 104 ? 19.975 27.612 19.178 1.00 41.71 104 TYR A CA 1
ATOM 778 C C . TYR A 1 104 ? 21.136 27.050 19.998 1.00 41.57 104 TYR A C 1
ATOM 779 O O . TYR A 1 104 ? 21.091 25.904 20.442 1.00 41.71 104 TYR A O 1
ATOM 788 N N . ASN A 1 105 ? 22.169 27.857 20.199 1.00 41.98 105 ASN A N 1
ATOM 789 C CA . ASN A 1 105 ? 23.336 27.403 20.939 1.00 42.84 105 ASN A CA 1
ATOM 790 C C . ASN A 1 105 ? 23.041 26.776 22.300 1.00 41.43 105 ASN A C 1
ATOM 791 O O . ASN A 1 105 ? 23.719 25.830 22.695 1.00 40.71 105 ASN A O 1
ATOM 796 N N . ILE A 1 106 ? 22.042 27.286 23.020 1.00 40.25 106 ILE A N 1
ATOM 797 C CA . ILE A 1 106 ? 21.708 26.716 24.323 1.00 38.55 106 ILE A CA 1
ATOM 798 C C . ILE A 1 106 ? 20.309 26.105 24.412 1.00 37.45 106 ILE A C 1
ATOM 799 O O . ILE A 1 106 ? 19.763 25.957 25.506 1.00 37.11 106 ILE A O 1
ATOM 804 N N . SER A 1 107 ? 19.732 25.741 23.271 1.00 36.49 107 SER A N 1
ATOM 805 C CA . SER A 1 107 ? 18.400 25.144 23.279 1.00 35.91 107 SER A CA 1
ATOM 806 C C . SER A 1 107 ? 18.336 23.892 24.149 1.00 35.97 107 SER A C 1
ATOM 807 O O . SER A 1 107 ? 17.443 23.763 24.991 1.00 36.28 107 SER A O 1
ATOM 810 N N . THR A 1 108 ? 19.284 22.980 23.948 1.00 35.78 108 THR A N 1
ATOM 811 C CA . THR A 1 108 ? 19.322 21.738 24.711 1.00 34.74 108 THR A CA 1
ATOM 812 C C . THR A 1 108 ? 19.357 21.958 26.218 1.00 33.09 108 THR A C 1
ATOM 813 O O . THR A 1 108 ? 18.605 21.320 26.956 1.00 31.71 108 THR A O 1
ATOM 817 N N . ASP A 1 109 ? 20.226 22.854 26.674 1.00 32.67 109 ASP A N 1
ATOM 818 C CA . ASP A 1 109 ? 20.336 23.133 28.098 1.00 33.41 109 ASP A CA 1
ATOM 819 C C . ASP A 1 109 ? 19.082 23.809 28.652 1.00 33.87 109 ASP A C 1
ATOM 820 O O . ASP A 1 109 ? 18.674 23.526 29.782 1.00 34.57 109 ASP A O 1
ATOM 825 N N . ILE A 1 110 ? 18.471 24.702 27.877 1.00 32.96 110 ILE A N 1
ATOM 826 C CA . ILE A 1 110 ? 17.259 25.365 28.355 1.00 32.25 110 ILE A CA 1
ATOM 827 C C . ILE A 1 110 ? 16.126 24.365 28.516 1.00 31.67 110 ILE A C 1
ATOM 828 O O . ILE A 1 110 ? 15.430 24.366 29.535 1.00 32.67 110 ILE A O 1
ATOM 833 N N . ILE A 1 111 ? 15.952 23.492 27.530 1.00 30.47 111 ILE A N 1
ATOM 834 C CA . ILE A 1 111 ? 14.856 22.546 27.610 1.00 31.69 111 ILE A CA 1
ATO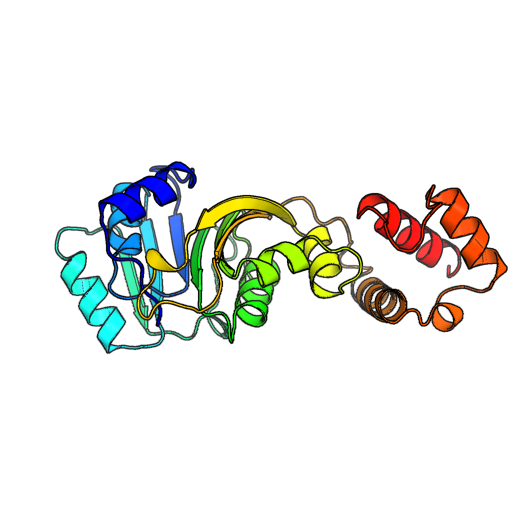M 835 C C . ILE A 1 111 ? 15.022 21.522 28.728 1.00 31.20 111 ILE A C 1
ATOM 836 O O . ILE A 1 111 ? 14.041 21.188 29.385 1.00 31.66 111 ILE A O 1
ATOM 841 N N . ARG A 1 112 ? 16.243 21.038 28.966 1.00 31.33 112 ARG A N 1
ATOM 842 C CA . ARG A 1 112 ? 16.443 20.082 30.054 1.00 31.22 112 ARG A CA 1
ATOM 843 C C . ARG A 1 112 ? 16.152 20.818 31.361 1.00 31.56 112 ARG A C 1
ATOM 844 O O . ARG A 1 112 ? 15.533 20.275 32.286 1.00 31.54 112 ARG A O 1
ATOM 852 N N . LYS A 1 113 ? 16.583 22.071 31.420 1.00 31.24 113 LYS A N 1
ATOM 853 C CA . LYS A 1 113 ? 16.380 22.888 32.606 1.00 30.20 113 LYS A CA 1
ATOM 854 C C . LYS A 1 113 ? 14.905 23.107 32.942 1.00 29.56 113 LYS A C 1
ATOM 855 O O . LYS A 1 113 ? 14.502 22.942 34.090 1.00 30.01 113 LYS A O 1
ATOM 861 N N . ILE A 1 114 ? 14.100 23.477 31.950 1.00 27.66 114 ILE A N 1
ATOM 862 C CA . ILE A 1 114 ? 12.692 23.732 32.225 1.00 25.72 114 ILE A CA 1
ATOM 863 C C . ILE A 1 114 ? 11.820 22.479 32.299 1.00 26.14 114 ILE A C 1
ATOM 864 O O . ILE A 1 114 ? 10.775 22.486 32.934 1.00 26.91 114 ILE A O 1
ATOM 869 N N . VAL A 1 115 ? 12.246 21.395 31.672 1.00 26.98 115 VAL A N 1
ATOM 870 C CA . VAL A 1 115 ? 11.466 20.171 31.747 1.00 27.59 115 VAL A CA 1
ATOM 871 C C . VAL A 1 115 ? 11.843 19.370 32.992 1.00 28.50 115 VAL A C 1
ATOM 872 O O . VAL A 1 115 ? 10.968 18.957 33.750 1.00 29.86 115 VAL A O 1
ATOM 876 N N . PHE A 1 116 ? 13.140 19.166 33.213 1.00 28.97 116 PHE A N 1
ATOM 877 C CA . PHE A 1 116 ? 13.587 18.396 34.369 1.00 30.26 116 PHE A CA 1
ATOM 878 C C . PHE A 1 116 ? 13.764 19.192 35.652 1.00 31.31 116 PHE A C 1
ATOM 879 O O . PHE A 1 116 ? 13.758 18.608 36.740 1.00 32.59 116 PHE A O 1
ATOM 887 N N . ASP A 1 117 ? 13.930 20.510 35.547 1.00 31.24 117 ASP A N 1
ATOM 888 C CA . ASP A 1 117 ? 14.114 21.299 36.755 1.00 30.41 117 ASP A CA 1
ATOM 889 C C . ASP A 1 117 ? 13.088 22.420 36.964 1.00 30.08 117 ASP A C 1
ATOM 890 O O . ASP A 1 117 ? 13.411 23.479 37.504 1.00 29.83 117 ASP A O 1
ATOM 895 N N . SER A 1 118 ? 11.854 22.177 36.517 1.00 28.85 118 SER A N 1
ATOM 896 C CA . SER A 1 118 ? 10.739 23.105 36.733 1.00 28.66 118 SER A CA 1
ATOM 897 C C . SER A 1 118 ? 9.486 22.232 36.697 1.00 28.13 118 SER A C 1
ATOM 898 O O . SER A 1 118 ? 9.542 21.070 36.266 1.00 27.23 118 SER A O 1
ATOM 901 N N . ILE A 1 119 ? 8.362 22.758 37.168 1.00 27.65 119 ILE A N 1
ATOM 902 C CA . ILE A 1 119 ? 7.137 21.977 37.100 1.00 27.62 119 ILE A CA 1
ATOM 903 C C . ILE A 1 119 ? 6.115 22.661 36.203 1.00 27.45 119 ILE A C 1
ATOM 904 O O . ILE A 1 119 ? 4.906 22.479 36.379 1.00 26.87 119 ILE A O 1
ATOM 909 N N . ALA A 1 120 ? 6.595 23.466 35.251 1.00 28.12 120 ALA A N 1
ATOM 910 C CA . ALA A 1 120 ? 5.687 24.140 34.317 1.00 29.01 120 ALA A CA 1
ATOM 911 C C . ALA A 1 120 ? 4.856 23.030 33.676 1.00 30.14 120 ALA A C 1
ATOM 912 O O . ALA A 1 120 ? 5.408 22.028 33.227 1.00 30.08 120 ALA A O 1
ATOM 914 N N . ASP A 1 121 ? 3.537 23.187 33.634 1.00 31.88 121 ASP A N 1
ATOM 915 C CA . ASP A 1 121 ? 2.721 22.126 33.060 1.00 33.21 121 ASP A CA 1
ATOM 916 C C . ASP A 1 121 ? 2.593 22.239 31.546 1.00 30.74 121 ASP A C 1
ATOM 917 O O . ASP A 1 121 ? 2.168 21.291 30.886 1.00 30.38 121 ASP A O 1
ATOM 922 N N . GLU A 1 122 ? 2.971 23.389 30.996 1.00 28.41 122 GLU A N 1
ATOM 923 C CA . GLU A 1 122 ? 2.898 23.586 29.558 1.00 28.44 122 GLU A CA 1
ATOM 924 C C . GLU A 1 122 ? 3.980 24.572 29.121 1.00 28.12 122 GLU A C 1
ATOM 925 O O . GLU A 1 122 ? 4.141 25.644 29.705 1.00 27.91 122 GLU A O 1
ATOM 931 N N . ILE A 1 123 ? 4.725 24.191 28.090 1.00 28.08 123 ILE A N 1
ATOM 932 C CA . ILE A 1 123 ? 5.834 24.992 27.600 1.00 27.95 123 ILE A CA 1
ATOM 933 C C . ILE A 1 123 ? 5.782 25.240 26.084 1.00 28.10 123 ILE A C 1
ATOM 934 O O . ILE A 1 123 ? 5.701 24.301 25.286 1.00 29.50 123 ILE A O 1
ATOM 939 N N . TYR A 1 124 ? 5.827 26.510 25.699 1.00 26.78 124 TYR A N 1
ATOM 940 C CA . TYR A 1 124 ? 5.810 26.902 24.290 1.00 25.81 124 TYR A CA 1
ATOM 941 C C . TYR A 1 124 ? 7.194 27.457 23.953 1.00 25.86 124 TYR A C 1
ATOM 942 O O . TYR A 1 124 ? 7.672 28.388 24.601 1.00 26.39 124 TYR A O 1
ATOM 951 N N . LEU A 1 125 ? 7.838 26.900 22.939 1.00 25.73 125 LEU A N 1
ATOM 952 C CA . LEU A 1 125 ? 9.160 27.378 22.574 1.00 23.84 125 LEU A CA 1
ATOM 953 C C . LEU A 1 125 ? 9.324 27.561 21.077 1.00 23.78 125 LEU A C 1
ATOM 954 O O . LEU A 1 125 ? 8.678 26.888 20.270 1.00 23.25 125 LEU A O 1
ATOM 959 N N . ILE A 1 126 ? 10.185 28.498 20.707 1.00 24.30 126 ILE A N 1
ATOM 960 C CA . ILE A 1 126 ? 10.493 28.703 19.304 1.00 24.55 126 ILE A CA 1
ATOM 961 C C . ILE A 1 126 ? 11.931 28.223 19.177 1.00 25.24 126 ILE A C 1
ATOM 962 O O . ILE A 1 126 ? 12.832 28.790 19.788 1.00 24.08 126 ILE A O 1
ATOM 967 N N . VAL A 1 127 ? 12.126 27.148 18.420 1.00 26.38 127 VAL A N 1
ATOM 968 C CA . VAL A 1 127 ? 13.453 26.563 18.216 1.00 28.55 127 VAL A CA 1
ATOM 969 C C . VAL A 1 127 ? 13.683 26.336 16.725 1.00 29.89 127 VAL A C 1
ATOM 970 O O . VAL A 1 127 ? 12.751 26.443 15.931 1.00 30.51 127 VAL A O 1
ATOM 974 N N . GLU A 1 128 ? 14.920 26.009 16.352 1.00 31.97 128 GLU A N 1
ATOM 975 C CA . GLU A 1 128 ? 15.232 25.754 14.949 1.00 32.28 128 GLU A CA 1
ATOM 976 C C . GLU A 1 128 ? 14.467 24.526 14.501 1.00 32.41 128 GLU A C 1
ATOM 977 O O . GLU A 1 128 ? 14.181 23.620 15.297 1.00 33.02 128 GLU A O 1
ATOM 983 N N . TYR A 1 129 ? 14.120 24.520 13.222 1.00 32.18 129 TYR A N 1
ATOM 984 C CA . TYR A 1 129 ? 13.359 23.447 12.607 1.00 33.00 129 TYR A CA 1
ATOM 985 C C . TYR A 1 129 ? 14.004 22.069 12.770 1.00 33.51 129 TYR A C 1
ATOM 986 O O . TYR A 1 129 ? 13.315 21.088 13.061 1.00 34.35 129 TYR A O 1
ATOM 995 N N . GLY A 1 130 ? 15.317 21.992 12.588 1.00 34.26 130 GLY A N 1
ATOM 996 C CA . GLY A 1 130 ? 16.001 20.715 12.731 1.00 33.90 130 GLY A CA 1
ATOM 997 C C . GLY A 1 130 ? 16.043 20.231 14.172 1.00 33.43 130 GLY A C 1
ATOM 998 O O . GLY A 1 130 ? 15.980 19.032 14.453 1.00 33.43 130 GLY A O 1
ATOM 999 N N . PHE A 1 131 ? 16.163 21.175 15.094 1.00 34.64 131 PHE A N 1
ATOM 1000 C CA . PHE A 1 131 ? 16.207 20.852 16.512 1.00 33.82 131 PHE A CA 1
ATOM 1001 C C . PHE A 1 131 ? 14.857 20.231 16.905 1.00 34.32 131 PHE A C 1
ATOM 1002 O O . PHE A 1 131 ? 14.803 19.187 17.562 1.00 35.03 131 PHE A O 1
ATOM 1010 N N . ALA A 1 132 ? 13.771 20.874 16.487 1.00 33.99 132 ALA A N 1
ATOM 1011 C CA . ALA A 1 132 ? 12.429 20.393 16.794 1.00 34.11 132 ALA A CA 1
ATOM 1012 C C . ALA A 1 132 ? 12.218 18.954 16.305 1.00 35.07 132 ALA A C 1
ATOM 1013 O O . ALA A 1 132 ? 11.663 18.112 17.026 1.00 34.62 132 ALA A O 1
ATOM 1015 N N . LYS A 1 133 ? 12.655 18.676 15.079 1.00 36.40 133 LYS A N 1
ATOM 1016 C CA . LYS A 1 133 ? 12.526 17.338 14.513 1.00 36.74 133 LYS A CA 1
ATOM 1017 C C . LYS A 1 133 ? 13.275 16.321 15.367 1.00 36.44 133 LYS A C 1
ATOM 1018 O O . LYS A 1 133 ? 12.778 15.222 15.610 1.00 37.12 133 LYS A O 1
ATOM 1024 N N . ARG A 1 134 ? 14.465 16.696 15.829 1.00 35.62 134 ARG A N 1
ATOM 1025 C CA . ARG A 1 134 ? 15.272 15.812 16.673 1.00 35.52 134 ARG A CA 1
ATOM 1026 C C . ARG A 1 134 ? 14.544 15.451 17.993 1.00 34.82 134 ARG A C 1
ATOM 1027 O O . ARG A 1 134 ? 14.700 14.339 18.505 1.00 34.91 134 ARG A O 1
ATOM 1035 N N . LEU A 1 135 ? 13.763 16.381 18.555 1.00 33.14 135 LEU A N 1
ATOM 1036 C CA . LEU A 1 135 ? 13.067 16.126 19.830 1.00 31.34 135 LEU A CA 1
ATOM 1037 C C . LEU A 1 135 ? 12.018 15.020 19.724 1.00 31.47 135 LEU A C 1
ATOM 1038 O O . LEU A 1 135 ? 11.608 14.441 20.734 1.00 31.47 135 LEU A O 1
ATOM 1043 N N . LEU A 1 136 ? 11.590 14.724 18.500 1.00 31.52 136 LEU A N 1
ATOM 1044 C CA . LEU A 1 136 ? 10.599 13.674 18.266 1.00 31.39 136 LEU A CA 1
ATOM 1045 C C . LEU A 1 136 ? 11.266 12.399 17.753 1.00 32.08 136 LEU A C 1
ATOM 1046 O O . LEU A 1 136 ? 10.614 11.378 17.560 1.00 32.78 136 LEU A O 1
ATOM 1051 N N . ASN A 1 137 ? 12.572 12.458 17.542 1.00 33.95 137 ASN A N 1
ATOM 1052 C CA . ASN A 1 137 ? 13.298 11.309 17.006 1.00 34.93 137 ASN A CA 1
ATOM 1053 C C . ASN A 1 137 ? 13.681 10.318 18.096 1.00 34.05 137 ASN A C 1
ATOM 1054 O O . ASN A 1 137 ? 14.564 10.589 18.908 1.00 33.88 137 ASN A O 1
ATOM 1059 N N . THR A 1 138 ? 13.025 9.164 18.095 1.00 34.13 138 THR A N 1
ATOM 1060 C CA . THR A 1 138 ? 13.286 8.136 19.100 1.00 34.37 138 THR A CA 1
ATOM 1061 C C . THR A 1 138 ? 14.648 7.461 18.990 1.00 34.81 138 THR A C 1
ATOM 1062 O O . THR A 1 138 ? 14.925 6.505 19.715 1.00 34.07 138 THR A O 1
ATOM 1066 N N . LYS A 1 139 ? 15.495 7.945 18.084 1.00 35.21 139 LYS A N 1
ATOM 1067 C CA . LYS A 1 139 ? 16.837 7.388 17.953 1.00 35.30 139 LYS A CA 1
ATOM 1068 C C . LYS A 1 139 ? 17.783 8.245 18.791 1.00 35.66 139 LYS A C 1
ATOM 1069 O O . LYS A 1 139 ? 18.945 7.889 18.986 1.00 36.04 139 LYS A O 1
ATOM 1075 N N . ARG A 1 140 ? 17.288 9.373 19.294 1.00 35.09 140 ARG A N 1
ATOM 1076 C CA . ARG A 1 140 ? 18.133 10.259 20.091 1.00 36.38 140 ARG A CA 1
ATOM 1077 C C . ARG A 1 140 ? 17.812 10.251 21.586 1.00 35.21 140 ARG A C 1
ATOM 1078 O O . ARG A 1 140 ? 16.648 10.191 21.982 1.00 34.48 140 ARG A O 1
ATOM 1086 N N . SER A 1 141 ? 18.857 10.324 22.409 1.00 35.04 141 SER A N 1
ATOM 1087 C CA . SER A 1 141 ? 18.697 10.288 23.861 1.00 36.05 141 SER A CA 1
ATOM 1088 C C . SER A 1 141 ? 17.854 11.421 24.454 1.00 35.36 141 SER A C 1
ATOM 1089 O O . SER A 1 141 ? 16.993 11.170 25.295 1.00 36.38 141 SER A O 1
ATOM 1092 N N . LEU A 1 142 ? 18.096 12.660 24.038 1.00 34.23 142 LEU A N 1
ATOM 1093 C CA . LEU A 1 142 ? 17.316 13.775 24.572 1.00 32.33 142 LEU A CA 1
ATOM 1094 C C . LEU A 1 142 ? 15.822 13.533 24.372 1.00 31.24 142 LEU A C 1
ATOM 1095 O O . LEU A 1 142 ? 15.022 13.751 25.279 1.00 32.22 142 LEU A O 1
ATOM 1100 N N . ALA A 1 143 ? 15.446 13.078 23.186 1.00 29.66 143 ALA A N 1
ATOM 1101 C CA . ALA A 1 143 ? 14.040 12.819 22.911 1.00 29.73 143 ALA A CA 1
ATOM 1102 C C . ALA A 1 143 ? 13.456 11.769 23.859 1.00 30.48 143 ALA A C 1
ATOM 1103 O O . ALA A 1 143 ? 12.351 11.938 24.372 1.00 31.78 143 ALA A O 1
ATOM 1105 N N . LEU A 1 144 ? 14.197 10.690 24.092 1.00 30.64 144 LEU A N 1
ATOM 1106 C CA . LEU A 1 144 ? 13.709 9.624 24.958 1.00 30.26 144 LEU A CA 1
ATOM 1107 C C . LEU A 1 144 ? 13.598 10.054 26.421 1.00 30.94 144 LEU A C 1
ATOM 1108 O O . LEU A 1 144 ? 12.708 9.587 27.133 1.00 31.71 144 LEU A O 1
ATOM 1113 N N . PHE A 1 145 ? 14.491 10.933 26.873 1.00 30.96 145 PHE A N 1
ATOM 1114 C CA . PHE A 1 145 ? 14.430 11.407 28.251 1.00 31.55 145 PHE A CA 1
ATOM 1115 C C . PHE A 1 145 ? 13.255 12.361 28.421 1.00 33.85 145 PHE A C 1
ATOM 1116 O O . PHE A 1 145 ? 12.534 12.300 29.418 1.00 35.56 145 PHE A O 1
ATOM 1124 N N . LEU A 1 146 ? 13.057 13.237 27.439 1.00 34.40 146 LEU A N 1
ATOM 1125 C CA . LEU A 1 146 ? 11.965 14.204 27.492 1.00 33.38 146 LEU A CA 1
ATOM 1126 C C . LEU A 1 146 ? 10.594 13.552 27.392 1.00 33.25 146 LEU A C 1
ATOM 1127 O O . LEU A 1 146 ? 9.674 13.920 28.123 1.00 34.95 146 LEU A O 1
ATOM 1132 N N . MET A 1 147 ? 10.457 12.589 26.487 1.00 31.77 147 MET A N 1
ATOM 1133 C CA . MET A 1 147 ? 9.177 11.924 26.289 1.00 31.96 147 MET A CA 1
ATOM 1134 C C . MET A 1 147 ? 8.654 11.173 27.511 1.00 32.73 147 MET A C 1
ATOM 1135 O O . MET A 1 147 ? 7.494 10.758 27.538 1.00 32.46 147 MET A O 1
ATOM 1140 N N . ALA A 1 148 ? 9.504 10.990 28.514 1.00 33.05 148 ALA A N 1
ATOM 1141 C CA . ALA A 1 148 ? 9.086 10.299 29.727 1.00 33.43 148 ALA A CA 1
ATOM 1142 C C . ALA A 1 148 ? 8.386 11.283 30.664 1.00 33.72 148 ALA A C 1
ATOM 1143 O O . ALA A 1 148 ? 7.656 10.879 31.569 1.00 34.14 148 ALA A O 1
ATOM 1145 N N . GLU A 1 149 ? 8.609 12.573 30.421 1.00 33.28 149 GLU A N 1
ATOM 1146 C CA . GLU A 1 149 ? 8.060 13.648 31.245 1.00 33.37 149 GLU A CA 1
ATOM 1147 C C . GLU A 1 149 ? 6.998 14.511 30.568 1.00 31.20 149 GLU A C 1
ATOM 1148 O O . GLU A 1 149 ? 6.091 15.024 31.219 1.00 31.01 149 GLU A O 1
ATOM 1154 N N . VAL A 1 150 ? 7.117 14.690 29.262 1.00 30.17 150 VAL A N 1
ATOM 1155 C CA . VAL A 1 150 ? 6.182 15.546 28.554 1.00 29.30 150 VAL A CA 1
ATOM 1156 C C . VAL A 1 150 ? 5.818 15.014 27.182 1.00 29.79 150 VAL A C 1
ATOM 1157 O O . VAL A 1 150 ? 6.541 14.194 26.616 1.00 30.53 150 VAL A O 1
ATOM 1161 N N . ASP A 1 151 ? 4.686 15.471 26.656 1.00 30.03 151 ASP A N 1
ATOM 1162 C CA . ASP A 1 151 ? 4.306 15.107 25.303 1.00 30.91 151 ASP A CA 1
ATOM 1163 C C . ASP A 1 151 ? 4.867 16.271 24.498 1.00 31.72 151 ASP A C 1
ATOM 1164 O O . ASP A 1 151 ? 4.899 17.413 24.983 1.00 31.80 151 ASP A O 1
ATOM 1169 N N . ILE A 1 152 ? 5.325 15.986 23.286 1.00 32.45 152 ILE A N 1
ATOM 1170 C CA . ILE A 1 152 ? 5.909 17.013 22.435 1.00 32.21 152 ILE A CA 1
ATOM 1171 C C . ILE A 1 152 ? 5.149 17.105 21.123 1.00 32.45 152 ILE A C 1
ATOM 1172 O O . ILE A 1 152 ? 4.746 16.094 20.559 1.00 33.52 152 ILE A O 1
ATOM 1177 N N . SER A 1 153 ? 4.943 18.319 20.633 1.00 32.67 153 SER A N 1
ATOM 1178 C CA . SER A 1 153 ? 4.268 18.481 19.357 1.00 32.69 153 SER A CA 1
ATOM 1179 C C . SER A 1 153 ? 4.706 19.768 18.657 1.00 32.43 153 SER A C 1
ATOM 1180 O O . SER A 1 153 ? 4.839 20.821 19.290 1.00 33.08 153 SER A O 1
ATOM 1183 N N . ILE A 1 154 ? 4.954 19.661 17.354 1.00 32.20 154 ILE A N 1
ATOM 1184 C CA . ILE A 1 154 ? 5.367 20.798 16.532 1.00 31.45 154 ILE A CA 1
ATOM 1185 C C . ILE A 1 154 ? 4.076 21.460 16.074 1.00 31.45 154 ILE A C 1
ATOM 1186 O O . ILE A 1 154 ? 3.256 20.832 15.406 1.00 32.22 154 ILE A O 1
ATOM 1191 N N . LEU A 1 155 ? 3.885 22.722 16.439 1.00 31.08 155 LEU A N 1
ATOM 1192 C CA . LEU A 1 155 ? 2.648 23.423 16.098 1.00 31.35 155 LEU A CA 1
ATOM 1193 C C . LEU A 1 155 ? 2.613 24.160 14.771 1.00 32.53 155 LEU A C 1
ATOM 1194 O O . LEU A 1 155 ? 1.602 24.130 14.072 1.00 33.85 155 LEU A O 1
ATOM 1199 N N . SER A 1 156 ? 3.698 24.843 14.434 1.00 33.16 156 SER A N 1
ATOM 1200 C CA . SER A 1 156 ? 3.750 25.583 13.182 1.00 34.51 156 SER A CA 1
ATOM 1201 C C . SER A 1 156 ? 5.189 25.898 12.788 1.00 34.94 156 SER A C 1
ATOM 1202 O O . SER A 1 156 ? 6.112 25.757 13.593 1.00 35.68 156 SER A O 1
ATOM 1205 N N . MET A 1 157 ? 5.381 26.313 11.541 1.00 34.50 157 MET A N 1
ATOM 1206 C CA . MET A 1 157 ? 6.714 26.643 11.061 1.00 34.03 157 MET A CA 1
ATOM 1207 C C . MET A 1 157 ? 6.914 28.151 11.124 1.00 32.31 157 MET A C 1
ATOM 1208 O O . MET A 1 157 ? 6.024 28.919 10.763 1.00 31.97 157 MET A O 1
ATOM 1213 N N . VAL A 1 158 ? 8.070 28.578 11.618 1.00 31.33 158 VAL A N 1
ATOM 1214 C CA . VAL A 1 158 ? 8.368 30.005 11.688 1.00 32.04 158 VAL A CA 1
ATOM 1215 C C . VAL A 1 158 ? 9.486 30.311 10.680 1.00 31.94 158 VAL A C 1
ATOM 1216 O O . VAL A 1 158 ? 10.645 29.950 10.898 1.00 31.41 158 VAL A O 1
ATOM 1220 N N . PRO A 1 159 ? 9.147 30.979 9.563 1.00 31.99 159 PRO A N 1
ATOM 1221 C CA . PRO A 1 159 ? 10.116 31.328 8.515 1.00 32.35 159 PRO A CA 1
ATOM 1222 C C . PRO A 1 159 ? 11.292 32.135 9.047 1.00 33.04 159 PRO A C 1
ATOM 1223 O O . PRO A 1 159 ? 11.126 32.994 9.912 1.00 33.13 159 PRO A O 1
ATOM 1227 N N . ARG A 1 160 ? 12.483 31.865 8.527 1.00 34.04 160 ARG A N 1
ATOM 1228 C CA . ARG A 1 160 ? 13.650 32.595 8.992 1.00 35.13 160 ARG A CA 1
ATOM 1229 C C . ARG A 1 160 ? 13.559 34.089 8.691 1.00 34.59 160 ARG A C 1
ATOM 1230 O O . ARG A 1 160 ? 14.243 34.890 9.324 1.00 35.78 160 ARG A O 1
ATOM 1238 N N . GLU A 1 161 ? 12.703 34.468 7.743 1.00 34.19 161 GLU A N 1
ATOM 1239 C CA . GLU A 1 161 ? 12.520 35.882 7.407 1.00 32.58 161 GLU A CA 1
ATOM 1240 C C . GLU A 1 161 ? 11.895 36.655 8.588 1.00 31.91 161 GLU A C 1
ATOM 1241 O O . GLU A 1 161 ? 12.063 37.872 8.712 1.00 31.39 161 GLU A O 1
ATOM 1247 N N . TYR A 1 162 ? 11.188 35.935 9.457 1.00 30.72 162 TYR A N 1
ATOM 1248 C CA . TYR A 1 162 ? 10.551 36.516 10.638 1.00 30.33 162 TYR A CA 1
ATOM 1249 C C . TYR A 1 162 ? 11.594 36.979 11.657 1.00 30.67 162 TYR A C 1
ATOM 1250 O O . TYR A 1 162 ? 11.303 37.792 12.549 1.00 29.69 162 TYR A O 1
ATOM 1259 N N . PHE A 1 163 ? 12.807 36.452 11.518 1.00 31.43 163 PHE A N 1
ATOM 1260 C CA . PHE A 1 163 ? 13.910 36.765 12.424 1.00 32.41 163 PHE A CA 1
ATOM 1261 C C . PHE A 1 163 ? 14.906 37.782 11.864 1.00 33.70 163 PHE A C 1
ATOM 1262 O O . PHE A 1 163 ? 14.996 38.001 10.657 1.00 33.33 163 PHE A O 1
ATOM 1270 N N . HIS A 1 164 ? 15.671 38.370 12.774 1.00 35.17 164 HIS A N 1
ATOM 1271 C CA . HIS A 1 164 ? 16.720 39.304 12.423 1.00 36.35 164 HIS A CA 1
ATOM 1272 C C . HIS A 1 164 ? 17.717 39.331 13.573 1.00 36.42 164 HIS A C 1
ATOM 1273 O O . HIS A 1 164 ? 17.346 39.612 14.712 1.00 36.21 164 HIS A O 1
ATOM 1280 N N . PRO A 1 165 ? 18.994 39.009 13.293 1.00 36.15 165 PRO A N 1
ATOM 1281 C CA . PRO A 1 165 ? 19.516 38.632 11.974 1.00 35.97 165 PRO A CA 1
ATOM 1282 C C . PRO A 1 165 ? 18.795 37.412 11.417 1.00 36.81 165 PRO A C 1
ATOM 1283 O O . PRO A 1 165 ? 18.358 36.538 12.167 1.00 37.60 165 PRO A O 1
ATOM 1287 N N . LYS A 1 166 ? 18.672 37.359 10.098 1.00 37.96 166 LYS A N 1
ATOM 1288 C CA . LYS A 1 166 ? 18.004 36.251 9.433 1.00 39.19 166 LYS A CA 1
ATOM 1289 C C . LYS A 1 166 ? 18.833 34.970 9.551 1.00 40.62 166 LYS A C 1
ATOM 1290 O O . LYS A 1 166 ? 19.931 34.876 8.999 1.00 41.28 166 LYS A O 1
ATOM 1296 N N . PRO A 1 167 ? 18.320 33.968 10.285 1.00 40.64 167 PRO A N 1
ATOM 1297 C CA . PRO A 1 167 ? 19.054 32.711 10.436 1.00 40.19 167 PRO A CA 1
ATOM 1298 C C . PRO A 1 167 ? 19.075 31.997 9.088 1.00 40.25 167 PRO A C 1
ATOM 1299 O O . PRO A 1 167 ? 18.302 32.329 8.186 1.00 38.72 167 PRO A O 1
ATOM 1303 N N . LYS A 1 168 ? 19.943 31.005 8.955 1.00 40.98 168 LYS A N 1
ATOM 1304 C CA . LYS A 1 168 ? 20.050 30.278 7.704 1.00 41.69 168 LYS A CA 1
ATOM 1305 C C . LYS A 1 168 ? 18.994 29.187 7.545 1.00 41.01 168 LYS A C 1
ATOM 1306 O O . LYS A 1 168 ? 18.742 28.718 6.435 1.00 40.33 168 LYS A O 1
ATOM 1312 N N . VAL A 1 169 ? 18.369 28.795 8.653 1.00 40.36 169 VAL A N 1
ATOM 1313 C CA . VAL A 1 169 ? 17.325 27.773 8.613 1.00 38.18 169 VAL A CA 1
ATOM 1314 C C . VAL A 1 169 ? 16.050 28.289 9.277 1.00 36.17 169 VAL A C 1
ATOM 1315 O O . VAL A 1 169 ? 16.094 29.228 10.060 1.00 35.55 169 VAL A O 1
ATOM 1319 N N . ASN A 1 170 ? 14.917 27.682 8.948 1.00 35.34 170 ASN A N 1
ATOM 1320 C CA . ASN A 1 170 ? 13.646 28.080 9.538 1.00 33.66 170 ASN A CA 1
ATOM 1321 C C . ASN A 1 170 ? 13.533 27.520 10.947 1.00 32.35 170 ASN A C 1
ATOM 1322 O O . ASN A 1 170 ? 14.307 26.647 11.347 1.00 31.37 170 ASN A O 1
ATOM 1327 N N . SER A 1 171 ? 12.551 28.027 11.685 1.00 30.83 171 SER A N 1
ATOM 1328 C CA . SER A 1 171 ? 12.288 27.584 13.039 1.00 29.41 171 SER A CA 1
ATOM 1329 C C . SER A 1 171 ? 10.914 26.948 13.156 1.00 30.13 171 SER A C 1
ATOM 1330 O O . SER A 1 171 ? 10.141 26.904 12.196 1.00 31.45 171 SER A O 1
ATOM 1333 N N . SER A 1 172 ? 10.615 26.448 14.346 1.00 29.69 172 SER A N 1
ATOM 1334 C CA . SER A 1 172 ? 9.333 25.822 14.605 1.00 28.24 172 SER A CA 1
ATOM 1335 C C . SER A 1 172 ? 8.847 26.227 15.983 1.00 27.77 172 SER A C 1
ATOM 1336 O O . SER A 1 172 ? 9.649 26.428 16.899 1.00 28.59 172 SER A O 1
ATOM 1339 N N . LEU A 1 173 ? 7.535 26.372 16.113 1.00 26.81 173 LEU A N 1
ATOM 1340 C CA . LEU A 1 173 ? 6.931 26.679 17.402 1.00 26.45 173 LEU A CA 1
ATOM 1341 C C . LEU A 1 173 ? 6.520 25.299 17.905 1.00 26.87 173 LEU A C 1
ATOM 1342 O O . LEU A 1 173 ? 5.783 24.583 17.222 1.00 26.95 173 LEU A O 1
ATOM 1347 N N . ILE A 1 174 ? 7.015 24.912 19.073 1.00 27.09 174 ILE A N 1
ATOM 1348 C CA . ILE A 1 174 ? 6.672 23.608 19.632 1.00 25.34 174 ILE A CA 1
ATOM 1349 C C . ILE A 1 174 ? 5.994 23.782 20.976 1.00 25.50 174 ILE A C 1
ATOM 1350 O O . ILE A 1 174 ? 6.125 24.830 21.624 1.00 26.01 174 ILE A O 1
ATOM 1355 N N . ARG A 1 175 ? 5.268 22.751 21.394 1.00 26.07 175 ARG A N 1
ATOM 1356 C CA . ARG A 1 175 ? 4.582 22.774 22.673 1.00 26.35 175 ARG A CA 1
ATOM 1357 C C . ARG A 1 175 ? 4.888 21.484 23.422 1.00 27.35 175 ARG A C 1
ATOM 1358 O O . ARG A 1 175 ? 4.824 20.387 22.851 1.00 28.21 175 ARG A O 1
ATOM 1366 N N . LEU A 1 176 ? 5.239 21.625 24.693 1.00 27.11 176 LEU A N 1
ATOM 1367 C CA . LEU A 1 176 ? 5.537 20.477 25.538 1.00 27.39 176 LEU A CA 1
ATOM 1368 C C . LEU A 1 176 ? 4.473 20.474 26.630 1.00 29.12 176 LEU A C 1
ATOM 1369 O O . LEU A 1 176 ? 4.254 21.499 27.285 1.00 29.86 176 LEU A O 1
ATOM 1374 N N . ASN A 1 177 ? 3.794 19.345 26.819 1.00 30.07 177 ASN A N 1
ATOM 1375 C CA . ASN A 1 177 ? 2.783 19.261 27.866 1.00 30.84 177 ASN A CA 1
ATOM 1376 C C . ASN A 1 177 ? 3.184 18.250 28.931 1.00 31.26 177 ASN A C 1
ATOM 1377 O O . ASN A 1 177 ? 3.486 17.100 28.629 1.00 31.57 177 ASN A O 1
ATOM 1382 N N . ARG A 1 178 ? 3.194 18.690 30.182 1.00 32.54 178 ARG A N 1
ATOM 1383 C CA . ARG A 1 178 ? 3.557 17.812 31.283 1.00 32.46 178 ARG A CA 1
ATOM 1384 C C . ARG A 1 178 ? 2.491 16.721 31.384 1.00 33.39 178 ARG A C 1
ATOM 1385 O O . ARG A 1 178 ? 1.314 16.952 31.090 1.00 32.33 178 ARG A O 1
ATOM 1393 N N . LYS A 1 179 ? 2.919 15.531 31.777 1.00 34.70 179 LYS A N 1
ATOM 1394 C CA . LYS A 1 179 ? 2.023 14.391 31.947 1.00 37.08 179 LYS A CA 1
ATOM 1395 C C . LYS A 1 179 ? 2.604 13.595 33.101 1.00 39.59 179 LYS A C 1
ATOM 1396 O O . LYS A 1 179 ? 3.687 13.917 33.592 1.00 40.44 179 LYS A O 1
ATOM 1402 N N . LYS A 1 180 ? 1.889 12.566 33.541 1.00 42.18 180 LYS A N 1
ATOM 1403 C CA . LYS A 1 180 ? 2.394 11.727 34.623 1.00 43.65 180 LYS A CA 1
ATOM 1404 C C . LYS A 1 180 ? 3.631 11.026 34.069 1.00 43.10 180 LYS A C 1
ATOM 1405 O O . LYS A 1 180 ? 3.566 10.399 33.011 1.00 41.80 180 LYS A O 1
ATOM 1411 N N . SER A 1 181 ? 4.751 11.146 34.774 1.00 42.39 181 SER A N 1
ATOM 1412 C CA . SER A 1 181 ? 5.996 10.532 34.332 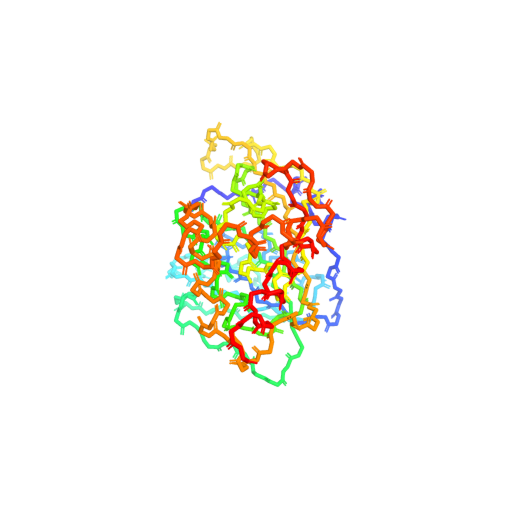1.00 41.50 181 SER A CA 1
ATOM 1413 C C . SER A 1 181 ? 5.820 9.050 34.036 1.00 40.69 181 SER A C 1
ATOM 1414 O O . SER A 1 181 ? 5.175 8.328 34.795 1.00 40.97 181 SER A O 1
ATOM 1417 N N . ARG A 1 182 ? 6.388 8.594 32.925 1.00 40.24 182 ARG A N 1
ATOM 1418 C CA . ARG A 1 182 ? 6.288 7.190 32.559 1.00 39.07 182 ARG A CA 1
ATOM 1419 C C . ARG A 1 182 ? 7.387 6.374 33.249 1.00 38.67 182 ARG A C 1
ATOM 1420 O O . ARG A 1 182 ? 7.380 5.143 33.194 1.00 39.50 182 ARG A O 1
ATOM 1428 N N . ILE A 1 183 ? 8.324 7.058 33.901 1.00 37.22 183 ILE A N 1
ATOM 1429 C CA . ILE A 1 183 ? 9.424 6.385 34.591 1.00 36.55 183 ILE A CA 1
ATOM 1430 C C . ILE A 1 183 ? 9.463 6.770 36.066 1.00 37.93 183 ILE A C 1
ATOM 1431 O O . ILE A 1 183 ? 9.661 7.934 36.410 1.00 38.40 183 ILE A O 1
ATOM 1436 N N . SER A 1 184 ? 9.286 5.785 36.938 1.00 39.90 184 SER A N 1
ATOM 1437 C CA . SER A 1 184 ? 9.298 6.032 38.374 1.00 41.15 184 SER A CA 1
ATOM 1438 C C . SER A 1 184 ? 10.642 6.616 38.771 1.00 42.18 184 SER A C 1
ATOM 1439 O O . SER A 1 184 ? 11.644 6.407 38.086 1.00 41.83 184 SER A O 1
ATOM 1442 N N . HIS A 1 185 ? 10.658 7.355 39.874 1.00 44.07 185 HIS A N 1
ATOM 1443 C CA . HIS A 1 185 ? 11.889 7.953 40.364 1.00 45.77 185 HIS A CA 1
ATOM 1444 C C . HIS A 1 185 ? 12.836 6.816 40.728 1.00 45.21 185 HIS A C 1
ATOM 1445 O O . HIS A 1 185 ? 14.052 6.983 40.765 1.00 45.71 185 HIS A O 1
ATOM 1452 N N . LYS A 1 186 ? 12.250 5.651 40.963 1.00 45.66 186 LYS A N 1
ATOM 1453 C CA . LYS A 1 186 ? 12.987 4.447 41.323 1.00 46.72 186 LYS A CA 1
ATOM 1454 C C . LYS A 1 186 ? 13.861 3.949 40.165 1.00 46.50 186 LYS A C 1
ATOM 1455 O O . LYS A 1 186 ? 14.993 3.523 40.378 1.00 46.51 186 LYS A O 1
ATOM 1461 N N . ASP A 1 187 ? 13.332 4.008 38.944 1.00 45.90 187 ASP A N 1
ATOM 1462 C CA . ASP A 1 187 ? 14.070 3.545 37.772 1.00 44.65 187 ASP A CA 1
ATOM 1463 C C . ASP A 1 187 ? 14.894 4.631 37.075 1.00 44.29 187 ASP A C 1
ATOM 1464 O O . ASP A 1 187 ? 15.303 4.464 35.929 1.00 43.81 187 ASP A O 1
ATOM 1469 N N . LYS A 1 188 ? 15.146 5.732 37.772 1.00 44.81 188 LYS A N 1
ATOM 1470 C CA . LYS A 1 188 ? 15.907 6.844 37.207 1.00 44.66 188 LYS A CA 1
ATOM 1471 C C . LYS A 1 188 ? 17.265 6.474 36.613 1.00 43.52 188 LYS A C 1
ATOM 1472 O O . LYS A 1 188 ? 17.513 6.704 35.426 1.00 42.24 188 LYS A O 1
ATOM 1478 N N . GLN A 1 189 ? 18.143 5.911 37.440 1.00 43.27 189 GLN A N 1
ATOM 1479 C CA . GLN A 1 189 ? 19.484 5.549 36.992 1.00 43.83 189 GLN A CA 1
ATOM 1480 C C . GLN A 1 189 ? 19.452 4.429 35.967 1.00 41.30 189 GLN A C 1
ATOM 1481 O O . GLN A 1 189 ? 20.184 4.456 34.981 1.00 41.13 189 GLN A O 1
ATOM 1487 N N . LYS A 1 190 ? 18.588 3.450 36.201 1.00 39.10 190 LYS A N 1
ATOM 1488 C CA . LYS A 1 190 ? 18.459 2.311 35.309 1.00 37.45 190 LYS A CA 1
ATOM 1489 C C . LYS A 1 190 ? 17.930 2.761 33.945 1.00 36.29 190 LYS A C 1
ATOM 1490 O O . LYS A 1 190 ? 18.337 2.238 32.909 1.00 36.91 190 LYS A O 1
ATOM 1496 N N . TYR A 1 191 ? 17.033 3.742 33.944 1.00 34.48 191 TYR A N 1
ATOM 1497 C CA . TYR A 1 191 ? 16.473 4.253 32.694 1.00 33.31 191 TYR A CA 1
ATOM 1498 C C . TYR A 1 191 ? 17.527 5.056 31.923 1.00 33.53 191 TYR A C 1
ATOM 1499 O O . TYR A 1 191 ? 17.630 4.964 30.698 1.00 32.80 191 TYR A O 1
ATOM 1508 N N . ASN A 1 192 ? 18.297 5.854 32.653 1.00 34.22 192 ASN A N 1
ATOM 1509 C CA . ASN A 1 192 ? 19.330 6.675 32.043 1.00 35.16 192 ASN A CA 1
ATOM 1510 C C . ASN A 1 192 ? 20.376 5.804 31.351 1.00 35.30 192 ASN A C 1
ATOM 1511 O O . ASN A 1 192 ? 20.837 6.127 30.253 1.00 34.44 192 ASN A O 1
ATOM 1516 N N . TYR A 1 193 ? 20.740 4.696 31.991 1.00 35.31 193 TYR A N 1
ATOM 1517 C CA . TYR A 1 193 ? 21.724 3.771 31.432 1.00 35.10 193 TYR A CA 1
ATOM 1518 C C . TYR A 1 193 ? 21.154 3.097 30.183 1.00 34.03 193 TYR A C 1
ATOM 1519 O O . TYR A 1 193 ? 21.802 3.059 29.132 1.00 34.84 193 TYR A O 1
ATOM 1528 N N . PHE A 1 194 ? 19.934 2.575 30.305 1.00 32.15 194 PHE A N 1
ATOM 1529 C CA . PHE A 1 194 ? 19.275 1.888 29.199 1.00 30.29 194 PHE A CA 1
ATOM 1530 C C . PHE A 1 194 ? 19.154 2.784 27.963 1.00 29.44 194 PHE A C 1
ATOM 1531 O O . PHE A 1 194 ? 19.458 2.357 26.848 1.00 28.33 194 PHE A O 1
ATOM 1539 N N . VAL A 1 195 ? 18.699 4.018 28.167 1.00 28.89 195 VAL A N 1
ATOM 1540 C CA . VAL A 1 195 ? 18.547 4.966 27.066 1.00 29.81 195 VAL A CA 1
ATOM 1541 C C . VAL A 1 195 ? 19.850 5.154 26.289 1.00 30.51 195 VAL A C 1
ATOM 1542 O O . VAL A 1 195 ? 19.881 5.026 25.062 1.00 29.97 195 VAL A O 1
ATOM 1546 N N . MET A 1 196 ? 20.916 5.470 27.018 1.00 32.19 196 MET A N 1
ATOM 1547 C CA . MET A 1 196 ? 22.224 5.703 26.414 1.00 33.11 196 MET A CA 1
ATOM 1548 C C . MET A 1 196 ? 22.742 4.491 25.659 1.00 33.84 196 MET A C 1
ATOM 1549 O O . MET A 1 196 ? 23.166 4.610 24.506 1.00 34.49 196 MET A O 1
ATOM 1554 N N . LYS A 1 197 ? 22.709 3.324 26.292 1.00 33.78 197 LYS A N 1
ATOM 1555 C CA . LYS A 1 197 ? 23.167 2.125 25.606 1.00 34.29 197 LYS A CA 1
ATOM 1556 C C . LYS A 1 197 ? 22.293 1.790 24.407 1.00 32.93 197 LYS A C 1
ATOM 1557 O O . LYS A 1 197 ? 22.789 1.295 23.400 1.00 33.85 197 LYS A O 1
ATOM 1563 N N . TRP A 1 198 ? 21.003 2.088 24.484 1.00 32.82 198 TRP A N 1
ATOM 1564 C CA . TRP A 1 198 ? 20.128 1.800 23.355 1.00 31.56 198 TRP A CA 1
ATOM 1565 C C . TRP A 1 198 ? 20.365 2.730 22.168 1.00 31.50 198 TRP A C 1
ATOM 1566 O O . TRP A 1 198 ? 20.430 2.277 21.027 1.00 31.73 198 TRP A O 1
ATOM 1577 N N . VAL A 1 199 ? 20.500 4.025 22.425 1.00 31.84 199 VAL A N 1
ATOM 1578 C CA . VAL A 1 199 ? 20.715 4.961 21.328 1.00 32.07 199 VAL A CA 1
ATOM 1579 C C . VAL A 1 199 ? 22.083 4.744 20.683 1.00 33.01 199 VAL A C 1
ATOM 1580 O O . VAL A 1 199 ? 22.257 5.008 19.498 1.00 33.21 199 VAL A O 1
ATOM 1584 N N . ASN A 1 200 ? 23.040 4.250 21.462 1.00 34.58 200 ASN A N 1
ATOM 1585 C CA . ASN A 1 200 ? 24.385 3.978 20.956 1.00 36.38 200 ASN A CA 1
ATOM 1586 C C . ASN A 1 200 ? 24.470 2.601 20.325 1.00 36.67 200 ASN A C 1
ATOM 1587 O O . ASN A 1 200 ? 25.534 2.192 19.865 1.00 38.06 200 ASN A O 1
ATOM 1592 N N . LYS A 1 201 ? 23.348 1.888 20.315 1.00 36.76 201 LYS A N 1
ATOM 1593 C CA . LYS A 1 201 ? 23.279 0.545 19.750 1.00 35.84 201 LYS A CA 1
ATOM 1594 C C . LYS A 1 201 ? 24.239 -0.449 20.413 1.00 35.07 201 LYS A C 1
ATOM 1595 O O . LYS A 1 201 ? 24.697 -1.406 19.782 1.00 34.93 201 LYS A O 1
ATOM 1601 N N . GLU A 1 202 ? 24.535 -0.222 21.686 1.00 33.85 202 GLU A N 1
ATOM 1602 C CA . GLU A 1 202 ? 25.403 -1.125 22.429 1.00 35.31 202 GLU A CA 1
ATOM 1603 C C . GLU A 1 202 ? 24.492 -2.187 23.037 1.00 34.80 202 GLU A C 1
ATOM 1604 O O . GLU A 1 202 ? 24.507 -2.429 24.244 1.00 34.18 202 GLU A O 1
ATOM 1610 N N . TYR A 1 203 ? 23.701 -2.821 22.179 1.00 34.73 203 TYR A N 1
ATOM 1611 C CA . TYR A 1 203 ? 22.740 -3.822 22.607 1.00 36.60 203 TYR A CA 1
ATOM 1612 C C . TYR A 1 203 ? 23.284 -4.888 23.547 1.00 39.14 203 TYR A C 1
ATOM 1613 O O . TYR A 1 203 ? 22.641 -5.229 24.541 1.00 41.64 203 TYR A O 1
ATOM 1622 N N . LYS A 1 204 ? 24.469 -5.406 23.244 1.00 40.57 204 LYS A N 1
ATOM 1623 C CA . LYS A 1 204 ? 25.080 -6.454 24.054 1.00 41.05 204 LYS A CA 1
ATOM 1624 C C . LYS A 1 204 ? 25.220 -6.111 25.538 1.00 40.31 204 LYS A C 1
ATOM 1625 O O . LYS A 1 204 ? 25.271 -7.001 26.384 1.00 40.44 204 LYS A O 1
ATOM 1631 N N . LYS A 1 205 ? 25.273 -4.826 25.860 1.00 39.53 205 LYS A N 1
ATOM 1632 C CA . LYS A 1 205 ? 25.411 -4.424 27.250 1.00 39.15 205 LYS A CA 1
ATOM 1633 C C . LYS A 1 205 ? 24.078 -4.390 27.990 1.00 39.88 205 LYS A C 1
ATOM 1634 O O . LYS A 1 205 ? 24.052 -4.230 29.211 1.00 41.02 205 LYS A O 1
ATOM 1640 N N . ILE A 1 206 ? 22.975 -4.551 27.262 1.00 39.29 206 ILE A N 1
ATOM 1641 C CA . ILE A 1 206 ? 21.651 -4.521 27.885 1.00 39.50 206 ILE A CA 1
ATOM 1642 C C . ILE A 1 206 ? 20.781 -5.745 27.611 1.00 40.81 206 ILE A C 1
ATOM 1643 O O . ILE A 1 206 ? 19.862 -6.037 28.369 1.00 41.56 206 ILE A O 1
ATOM 1648 N N . PHE A 1 207 ? 21.066 -6.465 26.534 1.00 42.15 207 PHE A N 1
ATOM 1649 C CA . PHE A 1 207 ? 20.287 -7.652 26.195 1.00 44.19 207 PHE A CA 1
ATOM 1650 C C . PHE A 1 207 ? 21.149 -8.785 25.659 1.00 45.26 207 PHE A C 1
ATOM 1651 O O . PHE A 1 207 ? 22.102 -8.553 24.914 1.00 45.75 207 PHE A O 1
ATOM 1659 N N . THR A 1 208 ? 20.811 -10.011 26.043 1.00 45.67 208 THR A N 1
ATOM 1660 C CA . THR A 1 208 ? 21.512 -11.166 25.506 1.00 46.64 208 THR A CA 1
ATOM 1661 C C . THR A 1 208 ? 20.813 -11.274 24.154 1.00 47.12 208 THR A C 1
ATOM 1662 O O . THR A 1 208 ? 19.793 -10.614 23.947 1.00 47.27 208 THR A O 1
ATOM 1666 N N . LYS A 1 209 ? 21.331 -12.078 23.234 1.00 48.14 209 LYS A N 1
ATOM 1667 C CA . LYS A 1 209 ? 20.693 -12.165 21.928 1.00 48.38 209 LYS A CA 1
ATOM 1668 C C . LYS A 1 209 ? 19.259 -12.632 22.022 1.00 47.46 209 LYS A C 1
ATOM 1669 O O . LYS A 1 209 ? 18.391 -12.176 21.283 1.00 47.18 209 LYS A O 1
ATOM 1675 N N . ASN A 1 210 ? 19.006 -13.547 22.940 1.00 47.27 210 ASN A N 1
ATOM 1676 C CA . ASN A 1 210 ? 17.660 -14.071 23.098 1.00 48.02 210 ASN A CA 1
ATOM 1677 C C . ASN A 1 210 ? 16.687 -13.082 23.689 1.00 45.97 210 ASN A C 1
ATOM 1678 O O . ASN A 1 210 ? 15.548 -12.979 23.234 1.00 45.78 210 ASN A O 1
ATOM 1683 N N . GLN A 1 211 ? 17.135 -12.358 24.701 1.00 44.05 211 GLN A N 1
ATOM 1684 C CA . GLN A 1 211 ? 16.302 -11.355 25.326 1.00 41.41 211 GLN A CA 1
ATOM 1685 C C . GLN A 1 211 ? 16.019 -10.275 24.288 1.00 41.18 211 GLN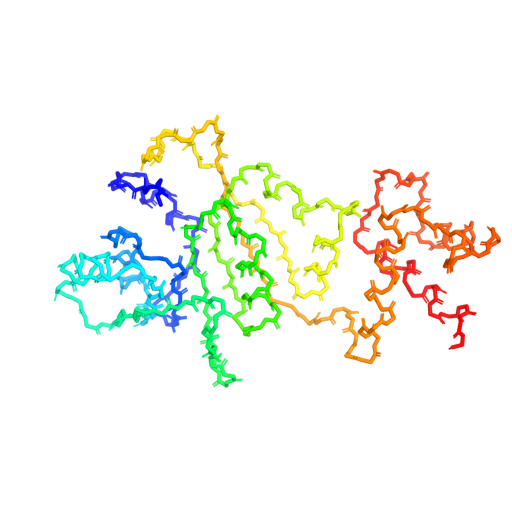 A C 1
ATOM 1686 O O . GLN A 1 211 ? 14.894 -9.786 24.177 1.00 40.88 211 GLN A O 1
ATOM 1692 N N . PHE A 1 212 ? 17.039 -9.922 23.510 1.00 41.28 212 PHE A N 1
ATOM 1693 C CA . PHE A 1 212 ? 16.901 -8.888 22.485 1.00 41.91 212 PHE A CA 1
ATOM 1694 C C . PHE A 1 212 ? 15.759 -9.204 21.519 1.00 42.49 212 PHE A C 1
ATOM 1695 O O . PHE A 1 212 ? 14.848 -8.402 21.340 1.00 42.84 212 PHE A O 1
ATOM 1703 N N . ASN A 1 213 ? 15.822 -10.375 20.894 1.00 43.27 213 ASN A N 1
ATOM 1704 C CA . ASN A 1 213 ? 14.801 -10.813 19.950 1.00 44.01 213 ASN A CA 1
ATOM 1705 C C . ASN A 1 213 ? 13.416 -10.913 20.587 1.00 43.86 213 ASN A C 1
ATOM 1706 O O . ASN A 1 213 ? 12.433 -10.415 20.034 1.00 43.97 213 ASN A O 1
ATOM 1711 N N . ASN A 1 214 ? 13.338 -11.566 21.742 1.00 42.85 214 ASN A N 1
ATOM 1712 C CA . ASN A 1 214 ? 12.069 -11.707 22.446 1.00 42.86 214 ASN A CA 1
ATOM 1713 C C . ASN A 1 214 ? 11.483 -10.342 22.780 1.00 42.17 214 ASN A C 1
ATOM 1714 O O . ASN A 1 214 ? 10.284 -10.117 22.616 1.00 41.71 214 ASN A O 1
ATOM 1719 N N . SER A 1 215 ? 12.338 -9.437 23.246 1.00 41.08 215 SER A N 1
ATOM 1720 C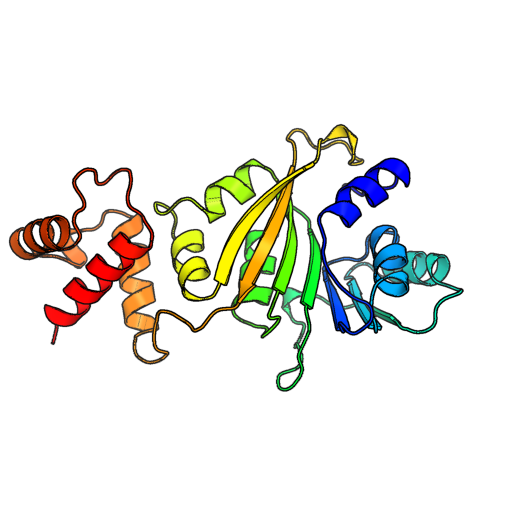 CA . SER A 1 215 ? 11.908 -8.095 23.609 1.00 39.46 215 SER A CA 1
ATOM 1721 C C . SER A 1 215 ? 11.353 -7.350 22.402 1.00 39.65 215 SER A C 1
ATOM 1722 O O . SER A 1 215 ? 10.321 -6.689 22.504 1.00 38.68 215 SER A O 1
ATOM 1725 N N . LEU A 1 216 ? 12.032 -7.457 21.261 1.00 39.82 216 LEU A N 1
ATOM 1726 C CA . LEU A 1 216 ? 11.569 -6.779 20.055 1.00 40.96 216 LEU A CA 1
ATOM 1727 C C . LEU A 1 216 ? 10.216 -7.316 19.605 1.00 42.24 216 LEU A C 1
ATOM 1728 O O . LEU A 1 216 ? 9.299 -6.543 19.326 1.00 42.82 216 LEU A O 1
ATOM 1733 N N . LYS A 1 217 ? 10.0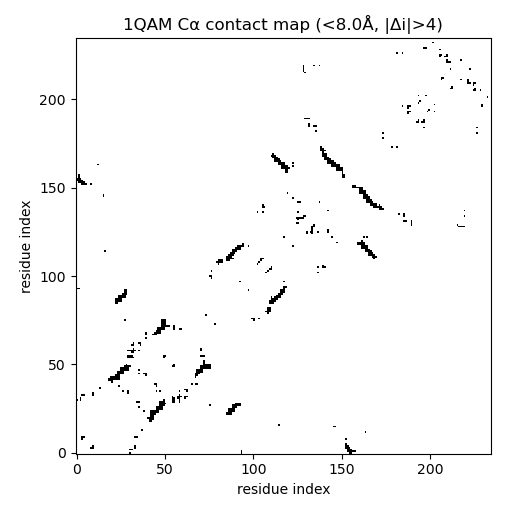88 -8.637 19.533 1.00 44.21 217 LYS A N 1
ATOM 1734 C CA . LYS A 1 217 ? 8.821 -9.224 19.120 1.00 45.63 217 LYS A CA 1
ATOM 1735 C C . LYS A 1 217 ? 7.758 -8.878 20.151 1.00 44.81 217 LYS A C 1
ATOM 1736 O O . LYS A 1 217 ? 6.620 -8.563 19.799 1.00 44.32 217 LYS A O 1
ATOM 1742 N N . HIS A 1 218 ? 8.132 -8.921 21.425 1.00 43.70 218 HIS A N 1
ATOM 1743 C CA . HIS A 1 218 ? 7.175 -8.613 22.470 1.00 44.10 218 HIS A CA 1
ATOM 1744 C C . HIS A 1 218 ? 6.695 -7.172 22.386 1.00 44.42 218 HIS A C 1
ATOM 1745 O O . HIS A 1 218 ? 5.551 -6.878 22.729 1.00 45.15 218 HIS A O 1
ATOM 1752 N N . ALA A 1 219 ? 7.562 -6.275 21.925 1.00 44.48 219 ALA A N 1
ATOM 1753 C CA . ALA A 1 219 ? 7.194 -4.868 21.810 1.00 44.82 219 ALA A CA 1
ATOM 1754 C C . ALA A 1 219 ? 6.524 -4.580 20.467 1.00 44.95 219 ALA A C 1
ATOM 1755 O O . ALA A 1 219 ? 5.976 -3.499 20.254 1.00 43.93 219 ALA A O 1
ATOM 1757 N N . GLY A 1 220 ? 6.572 -5.552 19.563 1.00 45.81 220 GLY A N 1
ATOM 1758 C CA . GLY A 1 220 ? 5.969 -5.373 18.255 1.00 46.99 220 GLY A CA 1
ATOM 1759 C C . GLY A 1 220 ? 6.832 -4.532 17.331 1.00 48.74 220 GLY A C 1
ATOM 1760 O O . GLY A 1 220 ? 6.327 -3.900 16.403 1.00 49.92 220 GLY A O 1
ATOM 1761 N N . ILE A 1 221 ? 8.136 -4.517 17.589 1.00 49.40 221 ILE A N 1
ATOM 1762 C CA . ILE A 1 221 ? 9.069 -3.752 16.772 1.00 49.43 221 ILE A CA 1
ATOM 1763 C C . ILE A 1 221 ? 9.607 -4.615 15.633 1.00 51.04 221 ILE A C 1
ATOM 1764 O O . ILE A 1 221 ? 10.373 -5.547 15.867 1.00 51.13 221 ILE A O 1
ATOM 1769 N N . ASP A 1 222 ? 9.204 -4.304 14.405 1.00 52.65 222 ASP A N 1
ATOM 1770 C CA . ASP A 1 222 ? 9.663 -5.062 13.242 1.00 55.07 222 ASP A CA 1
ATOM 1771 C C . ASP A 1 222 ? 10.780 -4.331 12.509 1.00 55.75 222 ASP A C 1
ATOM 1772 O O . ASP A 1 222 ? 11.513 -4.924 11.718 1.00 57.41 222 ASP A O 1
ATOM 1777 N N . ASP A 1 223 ? 10.903 -3.037 12.780 1.00 55.20 223 ASP A N 1
ATOM 1778 C CA . ASP A 1 223 ? 11.929 -2.213 12.158 1.00 52.71 223 ASP A CA 1
ATOM 1779 C C . ASP A 1 223 ? 12.642 -1.364 13.202 1.00 51.81 223 ASP A C 1
ATOM 1780 O O . ASP A 1 223 ? 12.114 -0.356 13.671 1.00 50.68 223 ASP A O 1
ATOM 1785 N N . LEU A 1 224 ? 13.846 -1.796 13.564 1.00 51.11 224 LEU A N 1
ATOM 1786 C CA . LEU A 1 224 ? 14.666 -1.107 14.552 1.00 51.02 224 LEU A CA 1
ATOM 1787 C C . LEU A 1 224 ? 14.947 0.346 14.227 1.00 51.81 224 LEU A C 1
ATOM 1788 O O . LEU A 1 224 ? 15.246 1.137 15.120 1.00 52.60 224 LEU A O 1
ATOM 1793 N N . ASN A 1 225 ? 14.857 0.700 12.951 1.00 52.61 225 ASN A N 1
ATOM 1794 C CA . ASN A 1 225 ? 15.154 2.065 12.549 1.00 53.32 225 ASN A CA 1
ATOM 1795 C C . ASN A 1 225 ? 13.959 2.984 12.732 1.00 52.01 225 ASN A C 1
ATOM 1796 O O . ASN A 1 225 ? 14.030 4.176 12.441 1.00 51.51 225 ASN A O 1
ATOM 1801 N N . ASN A 1 226 ? 12.857 2.434 13.226 1.00 51.40 226 ASN A N 1
ATOM 1802 C CA . ASN A 1 226 ? 11.671 3.248 13.433 1.00 50.35 226 ASN A CA 1
ATOM 1803 C C . ASN A 1 226 ? 10.779 2.691 14.537 1.00 48.55 226 ASN A C 1
ATOM 1804 O O . ASN A 1 226 ? 9.891 1.882 14.272 1.00 47.98 226 ASN A O 1
ATOM 1809 N N . ILE A 1 227 ? 11.011 3.127 15.774 1.00 46.10 227 ILE A N 1
ATOM 1810 C CA . ILE A 1 227 ? 10.204 2.648 16.890 1.00 43.69 227 ILE A CA 1
ATOM 1811 C C . ILE A 1 227 ? 9.512 3.795 17.620 1.00 43.04 227 ILE A C 1
ATOM 1812 O O . ILE A 1 227 ? 10.085 4.878 17.790 1.00 43.15 227 ILE A O 1
ATOM 1817 N N . SER A 1 228 ? 8.280 3.552 18.054 1.00 40.19 228 SER A N 1
ATOM 1818 C CA . SER A 1 228 ? 7.530 4.569 18.775 1.00 38.61 228 SER A CA 1
ATOM 1819 C C . SER A 1 228 ? 8.049 4.612 20.200 1.00 37.56 228 SER A C 1
ATOM 1820 O O . SER A 1 228 ? 8.786 3.725 20.633 1.00 36.46 228 SER A O 1
ATOM 1823 N N . PHE A 1 229 ? 7.659 5.647 20.932 1.00 36.92 229 PHE A N 1
ATOM 1824 C CA . PHE A 1 229 ? 8.095 5.771 22.303 1.00 35.90 229 PHE A CA 1
ATOM 1825 C C . PHE A 1 229 ? 7.476 4.652 23.139 1.00 35.89 229 PHE A C 1
ATOM 1826 O O . PHE A 1 229 ? 8.117 4.141 24.051 1.00 36.16 229 PHE A O 1
ATOM 1834 N N . GLU A 1 230 ? 6.235 4.271 22.830 1.00 36.57 230 GLU A N 1
ATOM 1835 C CA . GLU A 1 230 ? 5.577 3.191 23.570 1.00 36.87 230 GLU A CA 1
ATOM 1836 C C . GLU A 1 230 ? 6.370 1.905 23.418 1.00 35.65 230 GLU A C 1
ATOM 1837 O O . GLU A 1 230 ? 6.506 1.128 24.365 1.00 35.92 230 GLU A O 1
ATOM 1843 N N . GLN A 1 231 ? 6.884 1.682 22.215 1.00 34.73 231 GLN A N 1
ATOM 1844 C CA . GLN A 1 231 ? 7.684 0.505 21.941 1.00 33.75 231 GLN A CA 1
ATOM 1845 C C . GLN A 1 231 ? 8.987 0.574 22.732 1.00 33.14 231 GLN A C 1
ATOM 1846 O O . GLN A 1 231 ? 9.437 -0.433 23.291 1.00 34.02 231 GLN A O 1
ATOM 1852 N N . PHE A 1 232 ? 9.588 1.759 22.795 1.00 30.35 232 PHE A N 1
ATOM 1853 C CA . PHE A 1 232 ? 10.814 1.902 23.562 1.00 28.75 232 PHE A CA 1
ATOM 1854 C C . PHE A 1 232 ? 10.522 1.576 25.035 1.00 28.91 232 PHE A C 1
ATOM 1855 O O . PHE A 1 232 ? 11.281 0.845 25.674 1.00 28.23 232 PHE A O 1
ATOM 1863 N N . LEU A 1 233 ? 9.421 2.097 25.574 1.00 29.61 233 LEU A N 1
ATOM 1864 C CA . LEU A 1 233 ? 9.077 1.813 26.974 1.00 30.70 233 LEU A CA 1
ATOM 1865 C C . LEU A 1 233 ? 8.881 0.323 27.210 1.00 32.36 233 LEU A C 1
ATOM 1866 O O . LEU A 1 233 ? 9.190 -0.191 28.289 1.00 33.87 233 LEU A O 1
ATOM 1871 N N . SER A 1 234 ? 8.356 -0.369 26.204 1.00 32.88 234 SER A N 1
ATOM 1872 C CA . SER A 1 234 ? 8.153 -1.812 26.300 1.00 33.26 234 SER A CA 1
ATOM 1873 C C . SER A 1 234 ? 9.532 -2.456 26.487 1.00 34.17 234 SER A C 1
ATOM 1874 O O . SER A 1 234 ? 9.730 -3.310 27.356 1.00 35.68 234 SER A O 1
ATOM 1877 N N . LEU A 1 235 ? 10.485 -2.027 25.664 1.00 33.21 235 LEU A N 1
ATOM 1878 C CA . LEU A 1 235 ? 11.849 -2.532 25.728 1.00 31.79 235 LEU A CA 1
ATOM 1879 C C . LEU A 1 235 ? 12.440 -2.295 27.107 1.00 31.39 235 LEU A C 1
ATOM 1880 O O . LEU A 1 235 ? 13.072 -3.182 27.682 1.00 31.24 235 LEU A O 1
ATOM 1885 N N . PHE A 1 236 ? 12.238 -1.095 27.641 1.00 30.68 236 PHE A N 1
ATOM 1886 C CA . PHE A 1 236 ? 12.776 -0.792 28.959 1.00 30.43 236 PHE A CA 1
ATOM 1887 C C . PHE A 1 236 ? 12.142 -1.686 30.014 1.00 32.41 236 PHE A C 1
ATOM 1888 O O . PHE A 1 236 ? 12.797 -2.091 30.979 1.00 33.43 236 PHE A O 1
ATOM 1896 N N . ASN A 1 237 ? 10.860 -1.988 29.833 1.00 34.39 237 ASN A N 1
ATOM 1897 C CA . ASN A 1 237 ? 10.153 -2.831 30.783 1.00 35.09 237 ASN A CA 1
ATOM 1898 C C . ASN A 1 237 ? 10.699 -4.255 30.714 1.00 33.53 237 ASN A C 1
ATOM 1899 O O . ASN A 1 237 ? 10.897 -4.902 31.734 1.00 32.71 237 ASN A O 1
ATOM 1904 N N . SER A 1 238 ? 10.944 -4.742 29.508 1.00 32.87 238 SER A N 1
ATOM 1905 C CA . SER A 1 238 ? 11.493 -6.079 29.349 1.00 32.56 238 SER A CA 1
ATOM 1906 C C . SER A 1 238 ? 12.884 -6.105 29.969 1.00 33.56 238 SER A C 1
ATOM 1907 O O . SER A 1 238 ? 13.277 -7.094 30.594 1.00 33.79 238 SER A O 1
ATOM 191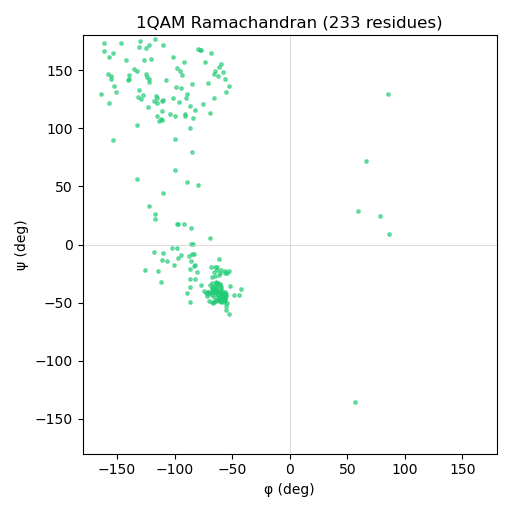0 N N . TYR A 1 239 ? 13.620 -5.008 29.794 1.00 33.53 239 TYR A N 1
ATOM 1911 C CA . TYR A 1 239 ? 14.961 -4.882 30.345 1.00 33.57 239 TYR A CA 1
ATOM 1912 C C . TYR A 1 239 ? 14.895 -5.063 31.865 1.00 34.99 239 TYR A C 1
ATOM 1913 O O . TYR A 1 239 ? 15.677 -5.822 32.446 1.00 35.65 239 TYR A O 1
ATOM 1922 N N . LYS A 1 240 ? 13.956 -4.374 32.507 1.00 36.27 240 LYS A N 1
ATOM 1923 C CA . LYS A 1 240 ? 13.791 -4.478 33.955 1.00 38.70 240 LYS A CA 1
ATOM 1924 C C . LYS A 1 240 ? 13.471 -5.916 34.378 1.00 40.72 240 LYS A C 1
ATOM 1925 O O . LYS A 1 240 ? 14.089 -6.457 35.302 1.00 41.90 240 LYS A O 1
ATOM 1931 N N . LEU A 1 241 ? 12.502 -6.527 33.701 1.00 40.83 241 LEU A N 1
ATOM 1932 C CA . LEU A 1 241 ? 12.097 -7.891 34.018 1.00 41.81 241 LEU A CA 1
ATOM 1933 C C . LEU A 1 241 ? 13.272 -8.863 33.989 1.00 43.38 241 LEU A C 1
ATOM 1934 O O . LEU A 1 241 ? 13.474 -9.622 34.933 1.00 43.92 241 LEU A O 1
ATOM 1939 N N . PHE A 1 242 ? 14.040 -8.841 32.904 1.00 44.64 242 PHE A N 1
ATOM 1940 C CA . PHE A 1 242 ? 15.186 -9.732 32.767 1.00 46.04 242 PHE A CA 1
ATOM 1941 C C . PHE A 1 242 ? 16.243 -9.552 33.846 1.00 49.31 242 PHE A C 1
ATOM 1942 O O . PHE A 1 242 ? 17.005 -10.473 34.127 1.00 50.02 242 PHE A O 1
ATOM 1950 N N . ASN A 1 243 ? 16.295 -8.372 34.451 1.00 52.83 243 ASN A N 1
ATOM 1951 C CA . ASN A 1 243 ? 17.295 -8.124 35.474 1.00 56.45 243 ASN A CA 1
ATOM 1952 C C . ASN A 1 243 ? 16.783 -7.988 36.898 1.00 59.91 243 ASN A C 1
ATOM 1953 O O . ASN A 1 243 ? 17.212 -7.109 37.644 1.00 60.47 243 ASN A O 1
ATOM 1958 N N . LYS A 1 244 ? 15.873 -8.886 37.264 1.00 63.85 244 LYS A N 1
ATOM 1959 C CA . LYS A 1 244 ? 15.297 -8.930 38.603 1.00 67.56 244 LYS A CA 1
ATOM 1960 C C . LYS A 1 244 ? 14.512 -7.663 38.935 1.00 69.91 244 LYS A C 1
ATOM 1961 O O . LYS A 1 244 ? 13.264 -7.745 39.021 1.00 70.64 244 LYS A O 1
#